Protein AF-G9NS90-F1 (afdb_monomer_lite)

Organism: Hypocrea atroviridis (strain ATCC 20476 / IMI 206040) (NCBI:txid452589)

Foldseek 3Di:
DVVVVVVVVVPPPVPLDQDWFKDFDPCPPVPAWGKMKTWFWAQDPVVRFIKIKMKIKGKAAACVPPFQFKKKKKWFAQDQAQTFMKIWAGHCPPPPPLDVFIAIFTWGHNDDPDWTFGDDCVNWDPQKDKDWPDWHWDQDPPPPGRMIMTMTIMMIGRCCVRPGDGDDLQDLWGKMKMFMARHHRPRRSDNRDTDDHGDPPRGMAMKTAGSPSSYDNDDPHRDDQDDDPPPSGDSMGSDGD

Secondary structure (DSSP, 8-state):
--HHHHTTSTT---------EEEEE--TTTTS--EEEEEEEEEETTTTEEEEEEEEEEEEE--TTS--EEEEEEEESSSSBT-EEEEEE--TTPPTTT-SS-EEEEEEBSSSS-PPEE--TTTS-TT-EEEEEEEEEEE-SSSSSSEEEEEEEEEEETGGG-SSS---TT-TTEEEEEEEEEEEE--S--TTPPPPPPPTTTSEEEEEE-TTTTEESS---SPPP---TT---BSEESS--

InterPro domains:
  IPR015920 Cellobiose dehydrogenase-like, cytochrome domain [PF16010] (67-217)
  IPR015920 Cellobiose dehydrogenase-like, cytochrome domain [cd09630] (17-211)

pLDDT: mean 86.33, std 14.53, range [45.25, 98.69]

Sequence (241 aa):
MFSLLLHSIFLLLAVVSATPSQYCLFGLPRNEVDFCMAVSLYHNHSTEAHDVHLSFALRRAASNGSHALGWTAIGAGPQMAGSLMFVLYGDPEAPDGAAARPTLSVRTVTKGHALPQLIAQDEAPKDLDVRISETKWTRAADGESDMYVASASIVCYACSKWPGTEISPETASQPWIWAWNKQQHMRSFLPDQQLEMHTLIDGYGHFYVDMEAATSHKASGPPAIVLAGENSNIGTSDRPM

Radius of gyration: 19.6 Å; chains: 1; bounding box: 44×63×62 Å

Structure (mmCIF, N/CA/C/O backbone):
data_AF-G9NS90-F1
#
_entry.id   AF-G9NS90-F1
#
loop_
_atom_site.group_PDB
_atom_site.id
_atom_site.type_symbol
_atom_site.label_atom_id
_atom_site.label_alt_id
_atom_site.label_comp_id
_atom_site.label_asym_id
_atom_site.label_entity_id
_atom_site.label_seq_id
_atom_site.pdbx_PDB_ins_code
_atom_site.Cartn_x
_atom_site.Cartn_y
_atom_site.Cartn_z
_atom_site.occupancy
_atom_site.B_iso_or_equiv
_atom_site.auth_seq_id
_atom_site.auth_comp_id
_atom_site.auth_asym_id
_atom_site.auth_atom_id
_atom_site.pdbx_PDB_model_num
ATOM 1 N N . MET A 1 1 ? -16.142 42.214 36.584 1.00 49.75 1 MET A N 1
ATOM 2 C CA . MET A 1 1 ? -15.880 42.168 35.124 1.00 49.75 1 MET A CA 1
ATOM 3 C C . MET A 1 1 ? -14.599 41.414 34.746 1.00 49.75 1 MET A C 1
ATOM 5 O O . MET A 1 1 ? -14.594 40.815 33.687 1.00 49.75 1 MET A O 1
ATOM 9 N N . PHE A 1 2 ? -13.565 41.334 35.598 1.00 47.88 2 PHE A N 1
ATOM 10 C CA . PHE A 1 2 ? -12.332 40.571 35.303 1.00 47.88 2 PHE A CA 1
ATOM 11 C C . PHE A 1 2 ? -12.443 39.031 35.414 1.00 47.88 2 PHE A C 1
ATOM 13 O O . PHE A 1 2 ? -11.656 38.323 34.801 1.00 47.88 2 PHE A O 1
ATOM 20 N N . SER A 1 3 ? -13.437 38.493 36.136 1.00 49.09 3 SER A N 1
ATOM 21 C CA . SER A 1 3 ? -13.599 37.034 36.332 1.00 49.09 3 SER A CA 1
ATOM 22 C C . SER A 1 3 ? -14.263 36.304 35.143 1.00 49.09 3 SER A C 1
ATOM 24 O O . SER A 1 3 ? -14.107 35.097 34.968 1.00 49.09 3 SER A O 1
ATOM 26 N N . LEU A 1 4 ? -14.966 37.046 34.276 1.00 48.41 4 LEU A N 1
ATOM 27 C CA . LEU A 1 4 ? -15.618 36.510 33.070 1.00 48.41 4 LEU A CA 1
ATOM 28 C C . LEU A 1 4 ? -14.653 36.365 31.879 1.00 48.41 4 LEU A C 1
ATOM 30 O O . LEU A 1 4 ? -14.898 35.547 30.997 1.00 48.41 4 LEU A O 1
ATOM 34 N N . LEU A 1 5 ? -13.530 37.099 31.869 1.00 49.16 5 LEU A N 1
ATOM 35 C CA . LEU A 1 5 ? -12.522 36.992 30.807 1.00 49.16 5 LEU A CA 1
ATOM 36 C C . LEU A 1 5 ? -11.620 35.755 30.962 1.00 49.16 5 LEU A C 1
ATOM 38 O O . LEU A 1 5 ? -11.204 35.185 29.959 1.00 49.16 5 LEU A O 1
ATOM 42 N N . LEU A 1 6 ? -11.355 35.297 32.195 1.00 46.47 6 LEU A N 1
ATOM 43 C CA . LEU A 1 6 ? -10.490 34.130 32.434 1.00 46.47 6 LEU A CA 1
ATOM 44 C C . LEU A 1 6 ? -11.141 32.792 32.043 1.00 46.47 6 LEU A C 1
ATOM 46 O O . LEU A 1 6 ? -10.437 31.860 31.669 1.00 46.47 6 LEU A O 1
ATOM 50 N N . HIS A 1 7 ? -12.474 32.705 32.065 1.00 45.25 7 HIS A N 1
ATOM 51 C CA . HIS A 1 7 ? -13.202 31.500 31.643 1.00 45.25 7 HIS A CA 1
ATOM 52 C C . HIS A 1 7 ? -13.338 31.378 30.118 1.00 45.25 7 HIS A C 1
ATOM 54 O O . HIS A 1 7 ? -13.671 30.308 29.622 1.00 45.25 7 HIS A O 1
ATOM 60 N N . SER A 1 8 ? -13.050 32.446 29.366 1.00 48.38 8 SER A N 1
ATOM 61 C CA . SER A 1 8 ? -13.114 32.427 27.897 1.00 48.38 8 SER A CA 1
ATOM 62 C C . SER A 1 8 ? -11.808 31.949 27.243 1.00 48.38 8 SER A C 1
ATOM 64 O O . SER A 1 8 ? -11.795 31.669 26.051 1.00 48.38 8 SER A O 1
ATOM 66 N N . ILE A 1 9 ? -10.712 31.832 28.008 1.00 50.50 9 ILE A N 1
ATOM 67 C CA . ILE A 1 9 ? -9.382 31.445 27.495 1.00 50.50 9 ILE A CA 1
ATOM 68 C C . ILE A 1 9 ? -9.110 29.934 27.659 1.00 50.50 9 ILE A C 1
ATOM 70 O O . ILE A 1 9 ? -8.270 29.383 26.956 1.00 50.50 9 ILE A O 1
ATOM 74 N N . PHE A 1 10 ? -9.873 29.223 28.498 1.00 46.12 10 PHE A N 1
ATOM 75 C CA . PHE A 1 10 ? -9.732 27.768 28.695 1.00 46.12 10 PHE A CA 1
ATOM 76 C C . PHE A 1 10 ? -10.542 26.897 27.714 1.00 46.12 10 PHE A C 1
ATOM 78 O O . PHE A 1 10 ? -10.551 25.677 27.837 1.00 46.12 10 PHE A O 1
ATOM 85 N N . LEU A 1 11 ? -11.186 27.510 26.716 1.00 47.62 11 LEU A N 1
ATOM 86 C CA . LEU A 1 11 ? -11.880 26.831 25.613 1.00 47.62 11 LEU A CA 1
ATOM 87 C C . LEU A 1 11 ? -11.075 26.869 24.303 1.00 47.62 11 LEU A C 1
ATOM 89 O O . LEU A 1 11 ? -11.637 26.785 23.213 1.00 47.62 11 LEU A O 1
ATOM 93 N N . LEU A 1 12 ? -9.743 26.922 24.394 1.00 49.41 12 LEU A N 1
ATOM 94 C CA . LEU A 1 12 ? -8.889 26.322 23.369 1.00 49.41 12 LEU A CA 1
ATOM 95 C C . LEU A 1 12 ? -9.044 24.802 23.494 1.00 49.41 12 LEU A C 1
ATOM 97 O O . LEU A 1 12 ? -8.183 24.113 24.035 1.00 49.41 12 LEU A O 1
ATOM 101 N N . LEU A 1 13 ? -10.191 24.289 23.036 1.00 53.31 13 LEU A N 1
ATOM 102 C CA . LEU A 1 13 ? -10.315 22.902 22.616 1.00 53.31 13 LEU A CA 1
ATOM 103 C C . LEU A 1 13 ? -9.152 22.677 21.654 1.00 53.31 13 LEU A C 1
ATOM 105 O O . LEU A 1 13 ? -9.162 23.202 20.540 1.00 53.31 13 LEU A O 1
ATOM 109 N N . ALA A 1 14 ? -8.121 21.972 22.117 1.00 49.34 14 ALA A N 1
ATOM 110 C CA . ALA A 1 14 ? -7.149 21.372 21.233 1.00 49.34 14 ALA A CA 1
ATOM 111 C C . ALA A 1 14 ? -7.973 20.497 20.293 1.00 49.34 14 ALA A C 1
ATOM 113 O O . ALA A 1 14 ? -8.460 19.435 20.677 1.00 49.34 14 ALA A O 1
ATOM 114 N N . VAL A 1 15 ? -8.241 21.009 19.095 1.00 51.12 15 VAL A N 1
ATOM 115 C CA . VAL A 1 15 ? -8.810 20.205 18.031 1.00 51.12 15 VAL A CA 1
ATOM 116 C C . VAL A 1 15 ? -7.702 19.214 17.727 1.00 51.12 15 VAL A C 1
ATOM 118 O O . VAL A 1 15 ? -6.723 19.570 17.073 1.00 51.12 15 VAL A O 1
ATOM 121 N N . VAL A 1 16 ? -7.796 18.017 18.308 1.00 56.47 16 VAL A N 1
ATOM 122 C CA . VAL A 1 16 ? -6.938 16.892 17.951 1.00 56.47 16 VAL A CA 1
ATOM 123 C C . VAL A 1 16 ? -7.275 16.602 16.496 1.00 56.47 16 VAL A C 1
ATOM 125 O O . VAL A 1 16 ? -8.272 15.962 16.174 1.00 56.47 16 VAL A O 1
ATOM 128 N N . SER A 1 17 ? -6.518 17.227 15.598 1.00 65.19 17 SER A N 1
ATOM 129 C CA . SER A 1 17 ? -6.603 16.941 14.182 1.00 65.19 17 SER A CA 1
ATOM 130 C C . SER A 1 17 ? -5.875 15.630 13.976 1.00 65.19 17 SER A C 1
ATOM 132 O O . SER A 1 17 ? -4.664 15.562 14.180 1.00 65.19 17 SER A O 1
ATOM 134 N N . ALA A 1 18 ? -6.615 14.610 13.556 1.00 80.69 18 ALA A N 1
ATOM 135 C CA . ALA A 1 18 ? -6.023 13.385 13.053 1.00 80.69 18 ALA A CA 1
ATOM 136 C C . ALA A 1 18 ? -4.969 13.729 11.993 1.00 80.69 18 ALA A C 1
ATOM 138 O O . ALA A 1 18 ? -5.222 14.552 11.102 1.00 80.69 18 ALA A O 1
ATOM 139 N N . THR A 1 19 ? -3.791 13.130 12.113 1.00 89.88 19 THR A N 1
ATOM 140 C CA . THR A 1 19 ? -2.685 13.315 11.174 1.00 89.88 19 THR A CA 1
ATOM 141 C C . THR A 1 19 ? -2.406 11.968 10.526 1.00 89.88 19 THR A C 1
ATOM 143 O O . THR A 1 19 ? -2.097 11.030 11.252 1.00 89.88 19 THR A O 1
ATOM 146 N N . PRO A 1 20 ? -2.523 11.834 9.191 1.00 95.19 20 PRO A N 1
ATOM 147 C CA . PRO A 1 20 ? -2.204 10.579 8.528 1.00 95.19 20 PRO A CA 1
ATOM 148 C C . PRO A 1 20 ? -0.792 10.114 8.874 1.00 95.19 20 PRO A C 1
ATOM 150 O O . PRO A 1 20 ? 0.154 10.905 8.825 1.00 95.19 20 PRO A O 1
ATOM 153 N N . SER A 1 21 ? -0.660 8.829 9.171 1.00 96.94 21 SER A N 1
ATOM 154 C CA . SER A 1 21 ? 0.640 8.206 9.385 1.00 96.94 21 SER A CA 1
ATOM 155 C C . SER A 1 21 ? 1.225 7.797 8.038 1.00 96.94 21 SER A C 1
ATOM 157 O O . SER A 1 21 ? 0.508 7.340 7.151 1.00 96.94 21 SER A O 1
ATOM 159 N N . GLN A 1 22 ? 2.524 7.987 7.852 1.00 97.88 22 GLN A N 1
ATOM 160 C CA . GLN A 1 22 ? 3.236 7.753 6.605 1.00 97.88 22 GLN A CA 1
ATOM 161 C C . GLN A 1 22 ? 4.569 7.081 6.878 1.00 97.88 22 GLN A C 1
ATOM 163 O O . GLN A 1 22 ? 5.317 7.534 7.743 1.00 97.88 22 GLN A O 1
ATOM 168 N N . TYR A 1 23 ? 4.883 6.055 6.095 1.00 97.69 23 TYR A N 1
ATOM 169 C CA . TYR A 1 23 ? 6.167 5.368 6.109 1.00 97.69 23 TYR A CA 1
ATOM 170 C C . TYR A 1 23 ? 6.775 5.353 4.711 1.00 97.69 23 TYR A C 1
ATOM 172 O O . TYR A 1 23 ? 6.095 5.023 3.741 1.00 97.69 23 TYR A O 1
ATOM 180 N N . CYS A 1 24 ? 8.053 5.686 4.617 1.00 96.62 24 CYS A N 1
ATOM 181 C CA . CYS A 1 24 ? 8.839 5.721 3.401 1.00 96.62 24 CYS A CA 1
ATOM 182 C C . CYS A 1 24 ? 10.163 4.985 3.604 1.00 96.62 24 CYS A C 1
ATOM 184 O O . CYS A 1 24 ? 10.883 5.221 4.574 1.00 96.62 24 CYS A O 1
ATOM 186 N N . LEU A 1 25 ? 10.516 4.161 2.623 1.00 94.12 25 LEU A N 1
ATOM 187 C CA . LEU A 1 25 ? 11.851 3.609 2.449 1.00 94.12 25 LEU A CA 1
ATOM 188 C C . LEU A 1 25 ? 12.435 4.111 1.135 1.00 94.12 25 LEU A C 1
ATOM 190 O O . LEU A 1 25 ? 11.803 4.015 0.085 1.00 94.12 25 LEU A O 1
ATOM 194 N N . PHE A 1 26 ? 13.658 4.635 1.209 1.00 91.88 26 PHE A N 1
ATOM 195 C CA . PHE A 1 26 ? 14.376 5.205 0.073 1.00 91.88 26 PHE A CA 1
ATOM 196 C C . PHE A 1 26 ? 15.580 4.333 -0.278 1.00 91.88 26 PHE A C 1
ATOM 198 O O . PHE A 1 26 ? 16.679 4.495 0.263 1.00 91.88 26 PHE A O 1
ATOM 205 N N . GLY A 1 27 ? 15.351 3.383 -1.178 1.00 87.75 27 GLY A N 1
ATOM 206 C CA . GLY A 1 27 ? 16.352 2.435 -1.653 1.00 87.75 27 GLY A CA 1
ATOM 207 C C . GLY A 1 27 ? 17.110 2.889 -2.897 1.00 87.75 27 GLY A C 1
ATOM 208 O O . GLY A 1 27 ? 18.167 2.342 -3.209 1.00 87.75 27 GLY A O 1
ATOM 209 N N . LEU A 1 28 ? 16.619 3.886 -3.631 1.00 82.88 28 LEU A N 1
ATOM 210 C CA . LEU A 1 28 ? 17.300 4.392 -4.823 1.00 82.88 28 LEU A CA 1
ATOM 211 C C . LEU A 1 28 ? 18.330 5.479 -4.477 1.00 82.88 28 LEU A C 1
ATOM 213 O O . LEU A 1 28 ? 18.075 6.302 -3.597 1.00 82.88 28 LEU A O 1
ATOM 217 N N . PRO A 1 29 ? 19.494 5.504 -5.162 1.00 81.81 29 PRO A N 1
ATOM 218 C CA . PRO A 1 29 ? 19.879 4.696 -6.331 1.00 81.81 29 PRO A CA 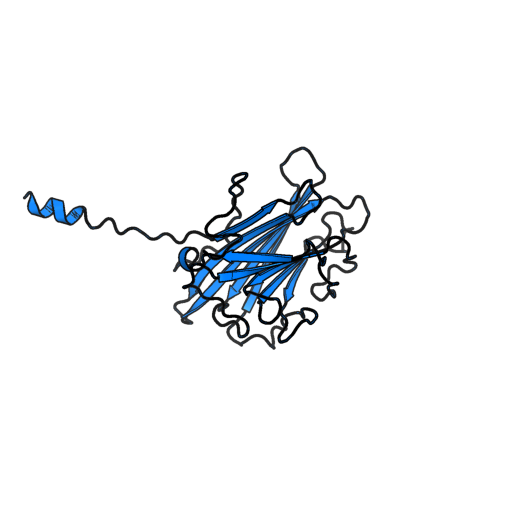1
ATOM 219 C C . PRO A 1 29 ? 20.538 3.338 -6.003 1.00 81.81 29 PRO A C 1
ATOM 221 O O . PRO A 1 29 ? 21.055 2.682 -6.903 1.00 81.81 29 PRO A O 1
ATOM 224 N N . ARG A 1 30 ? 20.529 2.876 -4.744 1.00 85.19 30 ARG A N 1
ATOM 225 C CA . ARG A 1 30 ? 21.207 1.633 -4.308 1.00 85.19 30 ARG A CA 1
ATOM 226 C C . ARG A 1 30 ? 20.574 0.338 -4.838 1.00 85.19 30 ARG A C 1
ATOM 228 O O . ARG A 1 30 ? 21.051 -0.745 -4.516 1.00 85.19 30 ARG A O 1
ATOM 235 N N . ASN A 1 31 ? 19.546 0.429 -5.684 1.00 84.50 31 ASN A N 1
ATOM 236 C CA . ASN A 1 31 ? 18.802 -0.720 -6.205 1.00 84.50 31 ASN A CA 1
ATOM 237 C C . ASN A 1 31 ? 18.227 -1.597 -5.071 1.00 84.50 31 ASN A C 1
ATOM 239 O O . ASN A 1 31 ? 18.277 -2.834 -5.126 1.00 84.50 31 ASN A O 1
ATOM 243 N N . GLU A 1 32 ? 17.713 -0.915 -4.047 1.00 89.12 32 GLU A N 1
ATOM 244 C CA . GLU A 1 32 ? 16.988 -1.435 -2.884 1.00 89.12 32 GLU A CA 1
ATOM 245 C C . GLU A 1 32 ? 15.500 -1.045 -2.969 1.00 89.12 32 GLU A C 1
ATOM 247 O O . GLU A 1 32 ? 15.090 -0.324 -3.884 1.00 89.12 32 GLU A O 1
ATOM 252 N N . VAL A 1 33 ? 14.690 -1.533 -2.025 1.00 91.44 33 VAL A N 1
ATOM 253 C CA . VAL A 1 33 ? 13.252 -1.258 -1.988 1.00 91.44 33 VAL A CA 1
ATOM 254 C C . VAL A 1 33 ? 12.993 0.243 -1.858 1.00 91.44 33 VAL A C 1
ATOM 256 O O . VAL A 1 33 ? 13.608 0.923 -1.040 1.00 91.44 33 VAL A O 1
ATOM 259 N N . ASP A 1 34 ? 12.082 0.766 -2.675 1.00 92.94 34 ASP A N 1
ATOM 260 C CA . ASP A 1 34 ? 11.793 2.193 -2.715 1.00 92.94 34 ASP A CA 1
ATOM 261 C C . ASP A 1 34 ? 10.293 2.452 -2.811 1.00 92.94 34 ASP A C 1
ATOM 263 O O . ASP A 1 34 ? 9.680 2.307 -3.876 1.00 92.94 34 ASP A O 1
ATOM 267 N N . PHE A 1 35 ? 9.688 2.761 -1.667 1.00 96.06 35 PHE A N 1
ATOM 268 C CA . PHE A 1 35 ? 8.251 2.958 -1.564 1.00 96.06 35 PHE A CA 1
ATOM 269 C C . PHE A 1 35 ? 7.880 3.911 -0.439 1.00 96.06 35 PHE A C 1
ATOM 271 O O . PHE A 1 35 ? 8.624 4.096 0.518 1.00 96.06 35 PHE A O 1
ATOM 278 N N . CYS A 1 36 ? 6.673 4.449 -0.541 1.00 97.56 36 CYS A N 1
ATOM 279 C CA . CYS A 1 36 ? 5.993 5.136 0.537 1.00 97.56 36 CYS A CA 1
ATOM 280 C C . CYS A 1 36 ? 4.566 4.609 0.666 1.00 97.56 36 CYS A C 1
ATOM 282 O O . CYS A 1 36 ? 3.910 4.298 -0.330 1.00 97.56 36 CYS A O 1
ATOM 284 N N . MET A 1 37 ? 4.064 4.559 1.890 1.00 98.25 37 MET A N 1
ATOM 285 C CA . MET A 1 37 ? 2.658 4.346 2.199 1.00 98.25 37 MET A CA 1
ATOM 286 C C . MET A 1 37 ? 2.179 5.442 3.142 1.00 98.25 37 MET A C 1
ATOM 288 O O . MET A 1 37 ? 2.955 5.918 3.965 1.00 98.25 37 MET A O 1
ATOM 292 N N . ALA A 1 38 ? 0.919 5.842 3.021 1.00 97.94 38 ALA A N 1
ATOM 293 C CA . ALA A 1 38 ? 0.267 6.741 3.962 1.00 97.94 38 ALA A CA 1
ATOM 294 C C . ALA A 1 38 ? -1.126 6.212 4.296 1.00 97.94 38 ALA A C 1
ATOM 296 O O . ALA A 1 38 ? -1.840 5.752 3.402 1.00 97.94 38 ALA A O 1
ATOM 297 N N . VAL A 1 39 ? -1.513 6.285 5.566 1.00 97.88 39 VAL A N 1
ATOM 298 C CA . VAL A 1 39 ? -2.756 5.721 6.082 1.00 97.88 39 VAL A CA 1
ATOM 299 C C . VAL A 1 39 ? -3.514 6.724 6.944 1.00 97.88 39 VAL A C 1
ATOM 301 O O . VAL A 1 39 ? -2.933 7.467 7.734 1.00 97.88 39 VAL A O 1
ATOM 304 N N . SER A 1 40 ? -4.831 6.743 6.780 1.00 97.19 40 SER A N 1
ATOM 305 C CA . SER A 1 40 ? -5.771 7.405 7.679 1.00 97.19 40 SER A CA 1
ATOM 306 C C . SER A 1 40 ? -6.936 6.470 7.968 1.00 97.19 40 SER A C 1
ATOM 308 O O . SER A 1 40 ? -7.284 5.612 7.150 1.00 97.19 40 SER A O 1
ATOM 310 N N . LEU A 1 41 ? -7.535 6.623 9.144 1.00 96.69 41 LEU A N 1
ATOM 311 C CA . LEU A 1 41 ? -8.704 5.854 9.535 1.00 96.69 41 LEU A CA 1
ATOM 312 C C . LEU A 1 41 ? -9.907 6.772 9.702 1.00 96.69 41 LEU A C 1
ATOM 314 O O . LEU A 1 41 ? -9.797 7.926 10.134 1.00 96.69 41 LEU A O 1
ATOM 318 N N . TYR A 1 42 ? -11.068 6.239 9.353 1.00 95.56 42 TYR A N 1
ATOM 319 C CA . TYR A 1 42 ? -12.345 6.906 9.530 1.00 95.56 42 TYR A CA 1
ATOM 320 C C . TYR A 1 42 ? -13.270 6.049 10.391 1.00 95.56 42 TYR A C 1
ATOM 322 O O . TYR A 1 42 ? -13.596 4.925 10.015 1.00 95.56 42 TYR A O 1
ATOM 330 N N . HIS A 1 43 ? -13.710 6.585 11.532 1.00 95.31 43 HIS A N 1
ATOM 331 C CA . HIS A 1 43 ? -14.735 5.942 12.355 1.00 95.31 43 HIS A CA 1
ATOM 332 C C . HIS A 1 43 ? -16.106 6.065 11.687 1.00 95.31 43 HIS A C 1
ATOM 334 O O . HIS A 1 43 ? -16.672 7.155 11.553 1.00 95.31 43 HIS A O 1
ATOM 340 N N . ASN A 1 44 ? -16.653 4.928 11.272 1.00 92.38 44 ASN A N 1
ATOM 341 C CA . ASN A 1 44 ? -17.961 4.850 10.654 1.00 92.38 44 ASN A CA 1
ATOM 342 C C . ASN A 1 44 ? -19.045 4.663 11.726 1.00 92.38 44 ASN A C 1
ATOM 344 O O . ASN A 1 44 ? -19.371 3.543 12.119 1.00 92.38 44 ASN A O 1
ATOM 348 N N . HIS A 1 45 ? -19.670 5.769 12.133 1.00 90.69 45 HIS A N 1
ATOM 349 C CA . HIS A 1 45 ? -20.738 5.807 13.144 1.00 90.69 45 HIS A CA 1
ATOM 350 C C . HIS A 1 45 ? -21.982 4.952 12.829 1.00 90.69 45 HIS A C 1
ATOM 352 O O . HIS A 1 45 ? -22.830 4.766 13.693 1.00 90.69 45 HIS A O 1
ATOM 358 N N . SER A 1 46 ? -22.156 4.465 11.594 1.00 90.62 46 SER A N 1
ATOM 359 C CA . SER A 1 46 ? -23.284 3.575 11.268 1.00 90.62 46 SER A CA 1
ATOM 360 C C . SER A 1 46 ? -22.979 2.106 11.564 1.00 90.62 46 SER A C 1
ATOM 362 O O . SER A 1 46 ? -23.900 1.328 11.801 1.00 90.62 46 SER A O 1
ATOM 364 N N . THR A 1 47 ? -21.705 1.707 11.525 1.00 90.06 47 THR A N 1
ATOM 365 C CA . THR A 1 47 ? -21.275 0.303 11.685 1.00 90.06 47 THR A CA 1
ATOM 366 C C . THR A 1 47 ? -20.382 0.075 12.904 1.00 90.06 47 THR A C 1
ATOM 368 O O . THR A 1 47 ? -20.030 -1.078 13.190 1.00 90.06 47 THR A O 1
ATOM 371 N N . GLU A 1 48 ? -19.984 1.166 13.567 1.00 91.38 48 GLU A N 1
ATOM 372 C CA . GLU A 1 48 ? -18.959 1.251 14.613 1.00 91.38 48 GLU A CA 1
ATOM 373 C C . GLU A 1 48 ? -17.587 0.687 14.197 1.00 91.38 48 GLU A C 1
ATOM 375 O O . GLU A 1 48 ? -16.697 0.501 15.023 1.00 91.38 48 GLU A O 1
ATOM 380 N N . ALA A 1 49 ? -17.392 0.408 12.906 1.00 94.19 49 ALA A N 1
ATOM 381 C CA . ALA A 1 49 ? -16.124 -0.044 12.356 1.00 94.19 49 ALA A CA 1
ATOM 382 C C . ALA A 1 49 ? -15.260 1.145 11.926 1.00 94.19 49 ALA A C 1
ATOM 384 O O . ALA A 1 49 ? -15.757 2.259 11.752 1.00 94.19 49 ALA A O 1
ATOM 385 N N . HIS A 1 50 ? -13.973 0.888 11.708 1.00 95.94 50 HIS A N 1
ATOM 386 C CA . HIS A 1 50 ? -13.078 1.861 11.101 1.00 95.94 50 HIS A CA 1
ATOM 387 C C . HIS A 1 50 ? -12.750 1.463 9.670 1.00 95.94 50 HIS A C 1
ATOM 389 O O . HIS A 1 50 ? -12.330 0.332 9.393 1.00 95.94 50 HIS A O 1
ATOM 395 N N . ASP A 1 51 ? -12.943 2.422 8.775 1.00 96.19 51 ASP A N 1
ATOM 396 C CA . ASP A 1 51 ? -12.517 2.337 7.391 1.00 96.19 51 ASP A CA 1
ATOM 397 C C . ASP A 1 51 ? -11.041 2.743 7.321 1.00 96.19 51 ASP A C 1
ATOM 399 O O . ASP A 1 51 ? -10.626 3.718 7.950 1.00 96.19 51 ASP A O 1
ATOM 403 N N . VAL A 1 52 ? -10.243 1.999 6.559 1.00 96.56 52 VAL A N 1
ATOM 404 C CA . VAL A 1 52 ? -8.822 2.282 6.337 1.00 96.56 52 VAL A CA 1
ATOM 405 C C . VAL A 1 52 ? -8.656 2.879 4.950 1.00 96.56 52 VAL A C 1
ATOM 407 O O . VAL A 1 52 ? -8.977 2.249 3.941 1.00 96.56 52 VAL A O 1
ATOM 410 N N . HIS A 1 53 ? -8.123 4.090 4.894 1.00 97.44 53 HIS A N 1
ATOM 411 C CA . HIS A 1 53 ? -7.773 4.782 3.666 1.00 97.44 53 HIS A CA 1
ATOM 412 C C . HIS A 1 53 ? -6.260 4.735 3.489 1.00 97.44 53 HIS A C 1
ATOM 414 O O . HIS A 1 53 ? -5.520 5.203 4.350 1.00 97.44 53 HIS A O 1
ATOM 420 N N . LEU A 1 54 ? -5.797 4.170 2.379 1.00 98.12 54 LEU A N 1
ATOM 421 C CA . LEU A 1 54 ? -4.385 3.888 2.149 1.00 98.12 54 LEU A CA 1
ATOM 422 C C . LEU A 1 54 ? -3.950 4.443 0.795 1.00 98.12 54 LEU A C 1
ATOM 424 O O . LEU A 1 54 ? -4.570 4.168 -0.231 1.00 98.12 54 LEU A O 1
ATOM 428 N N . SER A 1 55 ? -2.844 5.172 0.800 1.00 98.50 55 SER A N 1
ATOM 429 C CA . SER A 1 55 ? -2.082 5.506 -0.398 1.00 98.50 55 SER A CA 1
ATOM 430 C C . SER A 1 55 ? -0.797 4.702 -0.392 1.00 98.50 55 SER A C 1
ATOM 432 O O . SER A 1 55 ? -0.113 4.639 0.626 1.00 98.50 55 SER A O 1
ATOM 434 N N . PHE A 1 56 ? -0.458 4.097 -1.522 1.00 98.50 56 PHE A N 1
ATOM 435 C CA . PHE A 1 56 ? 0.751 3.300 -1.682 1.00 98.50 56 PHE A CA 1
ATOM 436 C C . PHE A 1 56 ? 1.449 3.707 -2.973 1.00 98.50 56 PHE A C 1
ATOM 438 O O . PHE A 1 56 ? 0.825 3.739 -4.034 1.00 98.50 56 PHE A O 1
ATOM 445 N N . ALA A 1 57 ? 2.732 4.036 -2.891 1.00 97.19 57 ALA A N 1
ATOM 446 C CA . ALA A 1 57 ? 3.530 4.416 -4.040 1.00 97.19 57 ALA A CA 1
ATOM 447 C C . ALA A 1 57 ? 4.894 3.736 -4.015 1.00 97.19 57 ALA A C 1
ATOM 449 O O . ALA A 1 57 ? 5.495 3.600 -2.956 1.00 97.19 57 ALA A O 1
ATOM 450 N N . LEU A 1 58 ? 5.400 3.354 -5.182 1.00 93.62 58 LEU A N 1
ATOM 451 C CA . LEU A 1 58 ? 6.760 2.843 -5.347 1.00 93.62 58 LEU A CA 1
ATOM 452 C C . LEU A 1 58 ? 7.433 3.502 -6.542 1.00 93.62 58 LEU A C 1
ATOM 454 O O . LEU A 1 58 ? 6.768 3.850 -7.524 1.00 93.62 58 LEU A O 1
ATOM 458 N N . ARG A 1 59 ? 8.752 3.668 -6.459 1.00 90.88 59 ARG A N 1
ATOM 459 C CA . ARG A 1 59 ? 9.564 4.166 -7.573 1.00 90.88 59 ARG A CA 1
ATOM 460 C C . ARG A 1 59 ? 10.124 3.006 -8.376 1.00 90.88 59 ARG A C 1
ATOM 462 O O . ARG A 1 59 ? 10.525 1.983 -7.827 1.00 90.88 59 ARG A O 1
ATOM 469 N N . ARG A 1 60 ? 10.162 3.175 -9.693 1.00 85.44 60 ARG A N 1
ATOM 470 C CA . ARG A 1 60 ? 10.629 2.150 -10.619 1.00 85.44 60 ARG A CA 1
ATOM 471 C C . ARG A 1 60 ? 11.349 2.760 -11.806 1.00 85.44 60 ARG A C 1
ATOM 473 O O . ARG A 1 60 ? 10.871 3.734 -12.380 1.00 85.44 60 ARG A O 1
ATOM 480 N N . ALA A 1 61 ? 12.476 2.164 -12.170 1.00 82.12 61 ALA A N 1
ATOM 481 C CA . ALA A 1 61 ? 13.167 2.508 -13.399 1.00 82.12 61 ALA A CA 1
ATOM 482 C C . ALA A 1 61 ? 12.383 2.011 -14.613 1.00 82.12 61 ALA A C 1
ATOM 484 O O . ALA A 1 61 ? 11.723 0.968 -14.559 1.00 82.12 61 ALA A O 1
ATOM 485 N N . ALA A 1 62 ? 12.484 2.765 -15.698 1.00 77.25 62 ALA A N 1
ATOM 486 C CA . ALA A 1 62 ? 12.100 2.341 -17.024 1.00 77.25 62 ALA A CA 1
ATOM 487 C C . ALA A 1 62 ? 12.777 1.028 -17.377 1.00 77.25 62 ALA A C 1
ATOM 489 O O . ALA A 1 62 ? 13.916 0.739 -16.993 1.00 77.25 62 ALA A O 1
ATOM 490 N N . SER A 1 63 ? 12.026 0.224 -18.102 1.00 70.44 63 SER A N 1
ATOM 491 C CA . SER A 1 63 ? 12.385 -1.146 -18.387 1.00 70.44 63 SER A CA 1
ATOM 492 C C . SER A 1 63 ? 13.212 -1.217 -19.681 1.00 70.44 63 SER A C 1
ATOM 494 O O . SER A 1 63 ? 13.904 -2.210 -19.914 1.00 70.44 63 SER A O 1
ATOM 496 N N . ASN A 1 64 ? 13.237 -0.136 -20.486 1.00 67.25 64 ASN A N 1
ATOM 497 C CA . ASN A 1 64 ? 13.984 -0.027 -21.747 1.00 67.25 64 ASN A CA 1
ATOM 498 C C . ASN A 1 64 ? 13.717 -1.228 -22.678 1.00 67.25 64 ASN A C 1
ATOM 500 O O . ASN A 1 64 ? 14.615 -1.731 -23.357 1.00 67.25 64 ASN A O 1
ATOM 504 N N . GLY A 1 65 ? 12.478 -1.731 -22.675 1.00 58.75 65 GLY A N 1
ATOM 505 C CA . GLY A 1 65 ? 12.056 -2.908 -23.441 1.00 58.75 65 GLY A CA 1
ATOM 506 C C . GLY A 1 65 ? 12.317 -4.264 -22.767 1.00 58.75 65 GLY A C 1
ATOM 507 O O . GLY A 1 65 ? 11.915 -5.294 -23.308 1.00 58.75 65 GLY A O 1
ATOM 508 N N . SER A 1 66 ? 12.944 -4.300 -21.589 1.00 58.25 66 SER A N 1
ATOM 509 C CA . SER A 1 66 ? 13.058 -5.493 -20.744 1.00 58.25 66 SER A CA 1
ATOM 510 C C . SER A 1 66 ? 11.932 -5.489 -19.720 1.00 58.25 66 SER A C 1
ATOM 512 O O . SER A 1 66 ? 12.033 -4.734 -18.770 1.00 58.25 66 SER A O 1
ATOM 514 N N . HIS A 1 67 ? 10.914 -6.351 -19.871 1.00 62.06 67 HIS A N 1
ATOM 515 C CA . HIS A 1 67 ? 9.764 -6.480 -18.956 1.00 62.06 67 HIS A CA 1
ATOM 516 C C . HIS A 1 67 ? 10.070 -6.051 -17.520 1.00 62.06 67 HIS A C 1
ATOM 518 O O . HIS A 1 67 ? 10.960 -6.633 -16.889 1.00 62.06 67 HIS A O 1
ATOM 524 N N . ALA A 1 68 ? 9.321 -5.083 -16.990 1.00 66.44 68 ALA A N 1
ATOM 525 C CA . ALA A 1 68 ? 9.578 -4.613 -15.643 1.00 66.44 68 ALA A CA 1
ATOM 526 C C . ALA A 1 68 ? 9.490 -5.777 -14.638 1.00 66.44 68 ALA A C 1
ATOM 528 O O . ALA A 1 68 ? 8.446 -6.405 -14.431 1.00 66.44 68 ALA A O 1
ATOM 529 N N . LEU A 1 69 ? 10.628 -6.057 -13.999 1.00 85.00 69 LEU A N 1
ATOM 530 C CA . LEU A 1 69 ? 10.790 -7.154 -13.052 1.00 85.00 69 LEU A CA 1
ATOM 531 C C . LEU A 1 69 ? 10.344 -6.744 -11.666 1.00 85.00 69 LEU A C 1
ATOM 533 O O . LEU A 1 69 ? 10.762 -5.702 -11.159 1.00 85.00 69 LEU A O 1
ATOM 537 N N . GLY A 1 70 ? 9.497 -7.561 -11.065 1.00 90.56 70 GLY A N 1
ATOM 538 C CA . GLY A 1 70 ? 9.252 -7.493 -9.648 1.00 90.56 70 GLY A CA 1
ATOM 539 C C . GLY A 1 70 ? 7.983 -6.790 -9.202 1.00 90.56 70 GLY A C 1
ATOM 540 O O . GLY A 1 70 ? 7.202 -6.237 -9.992 1.00 90.56 70 GLY A O 1
ATOM 541 N N . TRP A 1 71 ? 7.819 -6.836 -7.888 1.00 94.38 71 TRP A N 1
ATOM 542 C CA . TRP A 1 71 ? 6.672 -6.382 -7.121 1.00 94.38 71 TRP A CA 1
ATOM 543 C C . TRP A 1 71 ? 7.132 -5.879 -5.749 1.00 94.38 71 TRP A C 1
ATOM 545 O O . TRP A 1 71 ? 8.146 -6.341 -5.221 1.00 94.38 71 TRP A O 1
ATOM 555 N N . THR A 1 72 ? 6.349 -4.974 -5.165 1.00 97.00 72 THR A N 1
ATOM 556 C CA . THR A 1 72 ? 6.512 -4.508 -3.780 1.00 97.00 72 THR A CA 1
ATOM 557 C C . THR A 1 72 ? 5.186 -4.665 -3.054 1.00 97.00 72 THR A C 1
ATOM 559 O O . THR A 1 72 ? 4.123 -4.418 -3.626 1.00 97.00 72 THR A O 1
ATOM 562 N N . ALA A 1 73 ? 5.241 -5.085 -1.799 1.00 98.06 73 ALA A N 1
ATOM 563 C CA . ALA A 1 73 ? 4.089 -5.344 -0.964 1.00 98.06 73 ALA A CA 1
ATOM 564 C C . ALA A 1 73 ? 4.216 -4.668 0.397 1.00 98.06 73 ALA A C 1
ATOM 566 O O . ALA A 1 73 ? 5.310 -4.560 0.950 1.00 98.06 73 ALA A O 1
ATOM 567 N N . ILE A 1 74 ? 3.068 -4.299 0.952 1.00 98.69 74 ILE A N 1
ATOM 568 C CA . ILE A 1 74 ? 2.899 -3.918 2.355 1.00 98.69 74 ILE A CA 1
ATOM 569 C C . ILE A 1 74 ? 1.752 -4.723 2.961 1.00 98.69 74 ILE A C 1
ATOM 571 O O . ILE A 1 74 ? 0.851 -5.150 2.237 1.00 98.69 74 ILE A O 1
ATOM 575 N N . GLY A 1 75 ? 1.766 -4.937 4.273 1.00 98.19 75 GLY A N 1
ATOM 576 C CA . GLY A 1 75 ? 0.704 -5.655 4.969 1.00 98.19 75 GLY A CA 1
ATOM 577 C C . GLY A 1 75 ? 0.457 -5.134 6.375 1.00 98.19 75 GLY A C 1
ATOM 578 O O . GLY A 1 75 ? 1.408 -4.844 7.097 1.00 98.19 75 GLY A O 1
ATOM 579 N N . ALA A 1 76 ? -0.817 -5.037 6.752 1.00 98.06 76 ALA A N 1
ATOM 580 C CA . ALA A 1 76 ? -1.227 -4.673 8.103 1.00 98.06 76 ALA A CA 1
ATOM 581 C C . ALA A 1 76 ? -1.178 -5.913 9.009 1.00 98.06 76 ALA A C 1
ATOM 583 O O . ALA A 1 76 ? -2.048 -6.784 8.928 1.00 98.06 76 ALA A O 1
ATOM 584 N N . GLY A 1 77 ? -0.138 -5.985 9.839 1.00 97.25 77 GLY A N 1
ATOM 585 C CA . GLY A 1 77 ? 0.135 -7.072 10.773 1.00 97.25 77 GLY A CA 1
ATOM 586 C C . GLY A 1 77 ? 1.632 -7.385 10.914 1.00 97.25 77 GLY A C 1
ATOM 587 O O . GLY A 1 77 ? 2.449 -6.904 10.132 1.00 97.25 77 GLY A O 1
ATOM 588 N N . PRO A 1 78 ? 2.023 -8.200 11.913 1.00 96.75 78 PRO A N 1
ATOM 589 C CA . PRO A 1 78 ? 3.426 -8.474 12.231 1.00 96.75 78 PRO A CA 1
ATOM 590 C C . PRO A 1 78 ? 4.065 -9.566 11.363 1.00 96.75 78 PRO A C 1
ATOM 592 O O . PRO A 1 78 ? 5.238 -9.863 11.530 1.00 96.75 78 PRO A O 1
ATOM 595 N N . GLN A 1 79 ? 3.303 -10.238 10.499 1.00 96.06 79 GLN A N 1
ATOM 596 C CA . GLN A 1 79 ? 3.780 -11.348 9.666 1.00 96.06 79 GLN A CA 1
ATOM 597 C C . GLN A 1 79 ? 2.818 -11.596 8.499 1.00 96.06 79 GLN A C 1
ATOM 599 O O . GLN A 1 79 ? 1.675 -11.157 8.545 1.00 96.06 79 GLN A O 1
ATOM 604 N N . MET A 1 80 ? 3.225 -12.356 7.475 1.00 95.50 80 MET A N 1
ATOM 605 C CA . MET A 1 80 ? 2.353 -12.631 6.317 1.00 95.50 80 MET A CA 1
ATOM 606 C C . MET A 1 80 ? 1.036 -13.321 6.702 1.00 95.50 80 MET A C 1
ATOM 608 O O . MET A 1 80 ? -0.028 -12.950 6.208 1.00 95.50 80 MET A O 1
ATOM 612 N N . ALA A 1 81 ? 1.101 -14.322 7.586 1.00 95.94 81 ALA A N 1
ATOM 613 C CA . ALA A 1 81 ? -0.079 -15.050 8.036 1.00 95.94 81 ALA A CA 1
ATOM 614 C C . ALA A 1 81 ? -0.987 -14.154 8.886 1.00 95.94 81 ALA A C 1
ATOM 616 O O . ALA A 1 81 ? -0.598 -13.702 9.962 1.00 95.94 81 ALA A O 1
ATOM 617 N N . GLY A 1 82 ? -2.208 -13.943 8.407 1.00 94.69 82 GLY A N 1
ATOM 618 C CA . GLY A 1 82 ? -3.211 -13.086 9.018 1.00 94.69 82 GLY A CA 1
ATOM 619 C C . GLY A 1 82 ? -3.157 -11.633 8.556 1.00 94.69 82 GLY A C 1
ATOM 620 O O . GLY A 1 82 ? -4.110 -10.917 8.829 1.00 94.69 82 GLY A O 1
ATOM 621 N N . SER A 1 83 ? -2.131 -11.183 7.831 1.00 96.56 83 SER A N 1
ATOM 622 C CA . SER A 1 83 ? -2.085 -9.792 7.364 1.00 96.56 83 SER A CA 1
ATOM 623 C C . SER A 1 83 ? -3.017 -9.548 6.179 1.00 96.56 83 SER A C 1
ATOM 625 O O . SER A 1 83 ? -3.147 -10.393 5.284 1.00 96.56 83 SER A O 1
ATOM 627 N N . LEU A 1 84 ? -3.614 -8.356 6.144 1.00 96.50 84 LEU A N 1
ATOM 628 C CA . LEU A 1 84 ? -4.207 -7.793 4.934 1.00 96.50 84 LEU A CA 1
ATOM 629 C C . LEU A 1 84 ? -3.089 -7.151 4.107 1.00 96.50 84 LEU A C 1
ATOM 631 O O . LEU A 1 84 ? -2.503 -6.157 4.537 1.00 96.50 84 LEU A O 1
ATOM 635 N N . MET A 1 85 ? -2.763 -7.739 2.956 1.00 97.88 85 MET A N 1
ATOM 636 C CA . MET A 1 85 ? -1.606 -7.356 2.144 1.00 97.88 85 MET A CA 1
ATOM 637 C C . MET A 1 85 ? -2.009 -6.690 0.830 1.00 97.88 85 MET A C 1
ATOM 639 O O . MET A 1 85 ? -2.964 -7.098 0.173 1.00 97.88 85 MET A O 1
ATOM 643 N N . PHE A 1 86 ? -1.214 -5.711 0.414 1.00 98.06 86 PHE A N 1
ATOM 644 C CA . PHE A 1 86 ? -1.370 -4.941 -0.813 1.00 98.06 86 PHE A CA 1
ATOM 645 C C . PHE A 1 86 ? -0.094 -5.072 -1.634 1.00 98.06 86 PHE A C 1
ATOM 647 O O . PHE A 1 86 ? 0.973 -4.681 -1.168 1.00 98.06 86 PHE A O 1
ATOM 654 N N . VAL A 1 87 ? -0.192 -5.628 -2.841 1.00 97.75 87 VAL A N 1
ATOM 655 C CA . VAL A 1 87 ? 0.963 -5.912 -3.705 1.00 97.75 87 VAL A CA 1
ATOM 656 C C . VAL A 1 87 ? 0.841 -5.113 -4.991 1.00 97.75 87 VAL A C 1
ATOM 658 O O . VAL A 1 87 ? -0.121 -5.303 -5.736 1.00 97.75 87 VAL A O 1
ATOM 661 N N . LEU A 1 88 ? 1.813 -4.239 -5.247 1.00 96.94 88 LEU A N 1
ATOM 662 C CA . LEU A 1 88 ? 1.846 -3.312 -6.374 1.00 96.94 88 LEU A CA 1
ATOM 663 C C . LEU A 1 88 ? 2.968 -3.693 -7.348 1.00 96.94 88 LEU A C 1
ATOM 665 O O . LEU A 1 88 ? 4.120 -3.903 -6.959 1.00 96.94 88 LEU A O 1
ATOM 669 N N . TYR A 1 89 ? 2.621 -3.798 -8.627 1.00 93.88 89 TYR A N 1
ATOM 670 C CA . TYR A 1 89 ? 3.542 -4.148 -9.708 1.00 93.88 89 TYR A CA 1
ATOM 671 C C . TYR A 1 89 ? 3.024 -3.658 -11.057 1.00 93.88 89 TYR A C 1
ATOM 673 O O . TYR A 1 89 ? 1.898 -3.191 -11.190 1.00 93.88 89 TYR A O 1
ATOM 681 N N . GLY A 1 90 ? 3.860 -3.768 -12.080 1.00 90.88 90 GLY A N 1
ATOM 682 C CA . GLY A 1 90 ? 3.535 -3.373 -13.441 1.00 90.88 90 GLY A CA 1
ATOM 683 C C . GLY A 1 90 ? 4.753 -2.798 -14.142 1.00 90.88 90 GLY A C 1
ATOM 684 O O . GLY A 1 90 ? 5.809 -2.629 -13.531 1.00 90.88 90 GLY A O 1
ATOM 685 N N . ASP A 1 91 ? 4.569 -2.453 -15.406 1.00 88.06 91 ASP A N 1
ATOM 686 C CA . ASP A 1 91 ? 5.586 -1.816 -16.231 1.00 88.06 91 ASP A CA 1
ATOM 687 C C . ASP A 1 91 ? 5.020 -0.505 -16.799 1.00 88.06 91 ASP A C 1
ATOM 689 O O . ASP A 1 91 ? 3.998 -0.554 -17.487 1.00 88.06 91 ASP A O 1
ATOM 693 N N . PRO A 1 92 ? 5.623 0.662 -16.504 1.00 86.50 92 PRO A N 1
ATOM 694 C CA . PRO A 1 92 ? 5.194 1.935 -17.084 1.00 86.50 92 PRO A CA 1
ATOM 695 C C . PRO A 1 92 ? 5.405 2.006 -18.605 1.00 86.50 92 PRO A C 1
ATOM 697 O O . PRO A 1 92 ? 4.807 2.865 -19.249 1.00 86.50 92 PRO A O 1
ATOM 700 N N . GLU A 1 93 ? 6.233 1.123 -19.172 1.00 84.06 93 GLU A N 1
ATOM 701 C CA . GLU A 1 93 ? 6.573 1.068 -20.601 1.00 84.06 93 GLU A CA 1
ATOM 702 C C . GLU A 1 93 ? 6.046 -0.201 -21.284 1.00 84.06 93 GLU A C 1
ATOM 704 O O . GLU A 1 93 ? 6.430 -0.513 -22.415 1.00 84.06 93 GLU A O 1
ATOM 709 N N . ALA A 1 94 ? 5.160 -0.948 -20.613 1.00 79.50 94 ALA A N 1
ATOM 710 C CA . ALA A 1 94 ? 4.486 -2.079 -21.233 1.00 79.50 94 ALA A CA 1
ATOM 711 C C . ALA A 1 94 ? 3.778 -1.637 -22.531 1.00 79.50 94 ALA A C 1
ATOM 713 O O . ALA A 1 94 ? 3.098 -0.608 -22.528 1.00 79.50 94 ALA A O 1
ATOM 714 N N . PRO A 1 95 ? 3.877 -2.425 -23.622 1.00 68.75 95 PRO A N 1
ATOM 715 C CA . PRO A 1 95 ? 3.156 -2.143 -24.856 1.00 68.75 95 PRO A CA 1
ATOM 716 C C . PRO A 1 95 ? 1.652 -1.978 -24.614 1.00 68.75 95 PRO A C 1
ATOM 718 O O . PRO A 1 95 ? 1.072 -2.665 -23.762 1.00 68.75 95 PRO A O 1
ATOM 721 N N . ASP A 1 96 ? 1.021 -1.103 -25.399 1.00 55.94 96 ASP A N 1
ATOM 722 C CA . ASP A 1 96 ? -0.418 -0.847 -25.333 1.00 55.94 96 ASP A CA 1
ATOM 723 C C . ASP A 1 96 ? -1.222 -2.159 -25.309 1.00 55.94 96 ASP A C 1
ATOM 725 O O . ASP A 1 96 ? -1.067 -3.032 -26.164 1.00 55.94 96 ASP A O 1
ATOM 729 N N . GLY A 1 97 ? -2.080 -2.302 -24.293 1.00 56.62 97 GLY A N 1
ATOM 730 C CA . GLY A 1 97 ? -2.911 -3.489 -24.065 1.00 56.62 97 GLY A CA 1
ATOM 731 C C . GLY A 1 97 ? -2.362 -4.503 -23.053 1.00 56.62 97 GLY A C 1
ATOM 732 O O . GLY A 1 97 ? -3.142 -5.328 -22.584 1.00 56.62 97 GLY A O 1
ATOM 733 N N . ALA A 1 98 ? -1.082 -4.426 -22.657 1.00 59.44 98 ALA A N 1
ATOM 734 C CA . ALA A 1 98 ? -0.507 -5.332 -21.652 1.00 59.44 98 ALA A CA 1
ATOM 735 C C . ALA A 1 98 ? -0.747 -4.871 -20.198 1.00 59.44 98 ALA A C 1
ATOM 737 O O . ALA A 1 98 ? -1.008 -5.721 -19.356 1.00 59.44 98 ALA A O 1
ATOM 738 N N . ALA A 1 99 ? -0.715 -3.562 -19.905 1.00 62.22 99 ALA A N 1
ATOM 739 C CA . ALA A 1 99 ? -1.287 -2.928 -18.701 1.00 62.22 99 ALA A CA 1
ATOM 740 C C . ALA A 1 99 ? -0.989 -1.415 -18.700 1.00 62.22 99 ALA A C 1
ATOM 742 O O . ALA A 1 99 ? 0.082 -0.988 -18.283 1.00 62.22 99 ALA A O 1
ATOM 743 N N . ALA A 1 100 ? -1.950 -0.575 -19.101 1.00 74.81 100 ALA A N 1
ATOM 744 C CA . ALA A 1 100 ? -1.780 0.890 -19.113 1.00 74.81 100 ALA A CA 1
ATOM 745 C C . ALA A 1 100 ? -1.633 1.525 -17.709 1.00 74.81 100 ALA A C 1
ATOM 747 O O . ALA A 1 100 ? -1.400 2.726 -17.572 1.00 74.81 100 ALA A O 1
ATOM 748 N N . ARG A 1 101 ? -1.837 0.741 -16.648 1.00 89.81 101 ARG A N 1
ATOM 749 C CA . ARG A 1 101 ? -1.824 1.172 -15.247 1.00 89.81 101 ARG A CA 1
ATOM 750 C C . ARG A 1 101 ? -1.104 0.124 -14.403 1.00 89.81 101 ARG A C 1
ATOM 752 O O . ARG A 1 101 ? -1.128 -1.051 -14.772 1.00 89.81 101 ARG A O 1
ATOM 759 N N . PRO A 1 102 ? -0.503 0.506 -13.265 1.00 93.31 102 PRO A N 1
ATOM 760 C CA . PRO A 1 102 ? 0.041 -0.485 -12.362 1.00 93.31 102 PRO A CA 1
ATOM 761 C C . PRO A 1 102 ? -1.092 -1.342 -11.800 1.00 93.31 102 PRO A C 1
ATOM 763 O O . PRO A 1 102 ? -2.215 -0.875 -11.574 1.00 93.31 102 PRO A O 1
ATOM 766 N N . THR A 1 103 ? -0.774 -2.606 -11.576 1.00 94.38 103 THR A N 1
ATOM 767 C CA . THR A 1 103 ? -1.670 -3.578 -10.970 1.00 94.38 103 THR A CA 1
ATOM 768 C C . THR A 1 103 ? -1.448 -3.595 -9.475 1.00 94.38 103 THR A C 1
ATOM 770 O O . THR A 1 103 ? -0.325 -3.766 -9.003 1.00 94.38 103 THR A O 1
ATOM 773 N N . LEU A 1 104 ? -2.543 -3.442 -8.740 1.00 96.06 104 LEU A N 1
ATOM 774 C CA . LEU A 1 104 ? -2.594 -3.662 -7.310 1.00 96.06 104 LEU A CA 1
ATOM 775 C C . LEU A 1 104 ? -3.435 -4.914 -7.053 1.00 96.06 104 LEU A C 1
ATOM 777 O O . LEU A 1 104 ? -4.562 -5.015 -7.536 1.00 96.06 104 LEU A O 1
ATOM 781 N N . SER A 1 105 ? -2.898 -5.850 -6.280 1.00 95.69 105 SER A N 1
ATOM 782 C CA . SER A 1 105 ? -3.636 -7.021 -5.803 1.00 95.69 105 SER A CA 1
ATOM 783 C C . SER A 1 105 ? -3.725 -7.011 -4.282 1.00 95.69 105 SER A C 1
ATOM 785 O O . SER A 1 105 ? -2.775 -6.615 -3.604 1.00 95.69 105 SER A O 1
ATOM 787 N N . VAL A 1 106 ? -4.872 -7.437 -3.755 1.00 95.69 106 VAL A N 1
ATOM 788 C CA . VAL A 1 106 ? -5.133 -7.515 -2.314 1.00 95.69 106 VAL A CA 1
ATOM 789 C C . VAL A 1 106 ? -5.126 -8.979 -1.911 1.00 95.69 106 VAL A C 1
ATOM 791 O O . VAL A 1 106 ? -5.828 -9.794 -2.515 1.00 95.69 106 VAL A O 1
ATOM 794 N N . ARG A 1 107 ? -4.287 -9.328 -0.938 1.00 95.81 107 ARG A N 1
ATOM 795 C CA . ARG A 1 107 ? -3.955 -10.717 -0.627 1.00 95.81 107 ARG A CA 1
ATOM 796 C C . ARG A 1 107 ? -3.933 -10.996 0.863 1.00 95.81 107 ARG A C 1
ATOM 798 O O . ARG A 1 107 ? -3.770 -10.092 1.678 1.00 95.81 107 ARG A O 1
ATOM 805 N N . THR A 1 108 ? -4.029 -12.273 1.210 1.00 95.06 108 THR A N 1
ATOM 806 C CA . THR A 1 108 ? -3.769 -12.752 2.567 1.00 95.06 108 THR A CA 1
ATOM 807 C C . THR A 1 108 ? -3.182 -14.166 2.576 1.00 95.06 108 THR A C 1
ATOM 809 O O . THR A 1 108 ? -3.168 -14.867 1.561 1.00 95.06 108 THR A O 1
ATOM 812 N N . VAL A 1 109 ? -2.686 -14.584 3.738 1.00 94.12 109 VAL A N 1
ATOM 813 C CA . VAL A 1 109 ? -2.330 -15.967 4.065 1.00 94.12 109 VAL A CA 1
ATOM 814 C C . VAL A 1 109 ? -3.059 -16.323 5.351 1.00 94.12 109 VAL A C 1
ATOM 816 O O . VAL A 1 109 ? -2.900 -15.636 6.352 1.00 94.12 109 VAL A O 1
ATOM 819 N N . THR A 1 110 ? -3.834 -17.403 5.374 1.00 88.44 110 THR A N 1
ATOM 820 C CA . THR A 1 110 ? -4.587 -17.773 6.585 1.00 88.44 110 THR A CA 1
ATOM 821 C C . THR A 1 110 ? -3.703 -18.415 7.651 1.00 88.44 110 THR A C 1
ATOM 823 O O . THR A 1 110 ? -3.892 -18.158 8.839 1.00 88.44 110 THR A O 1
ATOM 826 N N . LYS A 1 111 ? -2.739 -19.263 7.261 1.00 87.06 111 LYS A N 1
ATOM 827 C CA . LYS A 1 111 ? -1.856 -19.988 8.189 1.00 87.06 111 LYS A CA 1
ATOM 828 C C . LYS A 1 111 ? -0.476 -20.259 7.591 1.00 87.06 111 LYS A C 1
ATOM 830 O O . LYS A 1 111 ? -0.360 -20.617 6.423 1.00 87.06 111 LYS A O 1
ATOM 835 N N . GLY A 1 112 ? 0.541 -20.207 8.453 1.00 86.06 112 GLY A N 1
ATOM 836 C CA . GLY A 1 112 ? 1.904 -20.647 8.151 1.00 86.06 112 GLY A CA 1
ATOM 837 C C . GLY A 1 112 ? 2.631 -19.791 7.113 1.00 86.06 112 GLY A C 1
ATOM 838 O O . GLY A 1 112 ? 2.228 -18.676 6.796 1.00 86.06 112 GLY A O 1
ATOM 839 N N . HIS A 1 113 ? 3.730 -20.333 6.590 1.00 86.00 113 HIS A N 1
ATOM 840 C CA . HIS A 1 113 ? 4.501 -19.722 5.512 1.00 86.00 113 HIS A CA 1
ATOM 841 C C . HIS A 1 113 ? 4.003 -20.278 4.171 1.00 86.00 113 HIS A C 1
ATOM 843 O O . HIS A 1 113 ? 4.519 -21.275 3.670 1.00 86.00 113 HIS A O 1
ATOM 849 N N . ALA A 1 114 ? 2.953 -19.664 3.628 1.00 91.19 114 ALA A N 1
ATOM 850 C CA . ALA A 1 114 ? 2.326 -20.064 2.369 1.00 91.19 114 ALA A CA 1
ATOM 851 C C . ALA A 1 114 ? 2.283 -18.899 1.372 1.00 91.19 114 ALA A C 1
ATOM 853 O O . ALA A 1 114 ? 2.485 -17.745 1.746 1.00 91.19 114 ALA A O 1
ATOM 854 N N . LEU A 1 115 ? 2.011 -19.205 0.100 1.00 91.88 115 LEU A N 1
ATOM 855 C CA . LEU A 1 115 ? 1.865 -18.182 -0.932 1.00 91.88 115 LEU A CA 1
ATOM 856 C C . LEU A 1 115 ? 0.606 -17.336 -0.675 1.00 91.88 115 LEU A C 1
ATOM 858 O O . LEU A 1 115 ? -0.481 -17.920 -0.591 1.00 91.88 115 LEU A O 1
ATOM 862 N N . PRO A 1 116 ? 0.720 -15.994 -0.618 1.00 94.06 116 PRO A N 1
ATOM 863 C CA . PRO A 1 116 ? -0.437 -15.116 -0.497 1.00 94.06 116 PRO A CA 1
ATOM 864 C C . PRO A 1 116 ? -1.426 -15.300 -1.648 1.00 94.06 116 PRO A C 1
ATOM 866 O O . PRO A 1 116 ? -1.058 -15.180 -2.822 1.00 94.06 116 PRO A O 1
ATOM 869 N N . GLN A 1 117 ? -2.682 -15.562 -1.295 1.00 92.69 117 GLN A N 1
ATOM 870 C CA . GLN A 1 117 ? -3.795 -15.706 -2.233 1.00 92.69 117 GLN A CA 1
ATOM 871 C C . GLN A 1 117 ? -4.581 -14.402 -2.317 1.00 92.69 117 GLN A C 1
ATOM 873 O O . GLN A 1 117 ? -4.585 -13.627 -1.359 1.00 92.69 117 GLN A O 1
ATOM 878 N N . LEU A 1 118 ? -5.245 -14.164 -3.450 1.00 92.88 118 LEU A N 1
ATOM 879 C CA . LEU A 1 118 ? -6.220 -13.082 -3.557 1.00 92.88 118 LEU A CA 1
ATOM 880 C C . LEU A 1 118 ? -7.307 -13.246 -2.497 1.00 92.88 118 LEU A C 1
ATOM 882 O O . LEU A 1 118 ? -7.752 -14.358 -2.228 1.00 92.88 118 LEU A O 1
ATOM 886 N N . ILE A 1 119 ? -7.754 -12.129 -1.932 1.00 87.81 119 ILE A N 1
ATOM 887 C CA . ILE A 1 119 ? -8.956 -12.133 -1.101 1.00 87.81 119 ILE A CA 1
ATOM 888 C C . ILE A 1 119 ? -10.149 -12.234 -2.045 1.00 87.81 119 ILE A C 1
ATOM 890 O O . ILE A 1 119 ? -10.448 -11.290 -2.781 1.00 87.81 119 ILE A O 1
ATOM 894 N N . ALA A 1 120 ? -10.805 -13.389 -2.052 1.00 69.50 120 ALA A N 1
ATOM 895 C CA . ALA A 1 120 ? -12.047 -13.559 -2.781 1.00 69.50 120 ALA A CA 1
ATOM 896 C C . ALA A 1 120 ? -13.150 -12.749 -2.072 1.00 69.50 120 ALA A C 1
ATOM 898 O O . ALA A 1 120 ? -13.275 -12.794 -0.847 1.00 69.50 120 ALA A O 1
ATOM 899 N N . GLN A 1 121 ? -13.919 -11.950 -2.820 1.00 62.03 121 GLN A N 1
ATOM 900 C CA . GLN A 1 121 ? -14.947 -11.069 -2.238 1.00 62.03 121 GLN A CA 1
ATOM 901 C C . GLN A 1 121 ? -16.055 -11.839 -1.503 1.00 62.03 121 GLN A C 1
ATOM 903 O O . GLN A 1 121 ? -16.711 -11.281 -0.630 1.00 62.03 121 GLN A O 1
ATOM 908 N N . ASP A 1 122 ? -16.267 -13.108 -1.843 1.00 57.88 122 ASP A N 1
ATOM 909 C CA . ASP A 1 122 ? -17.206 -14.018 -1.187 1.00 57.88 122 ASP A CA 1
ATOM 910 C C . ASP A 1 122 ? -16.647 -14.667 0.092 1.00 57.88 122 ASP A C 1
ATOM 912 O O . ASP A 1 122 ? -17.426 -15.148 0.917 1.00 57.88 122 ASP A O 1
ATOM 916 N N . GLU A 1 123 ? -15.326 -14.648 0.286 1.00 61.06 123 GLU A N 1
ATOM 917 C CA . GLU A 1 123 ? -14.646 -15.132 1.496 1.00 61.06 123 GLU A CA 1
ATOM 918 C C . GLU A 1 123 ? -14.358 -14.018 2.517 1.00 61.06 123 GLU A C 1
ATOM 920 O O . GLU A 1 123 ? -14.102 -14.301 3.692 1.00 61.06 123 GLU A O 1
ATOM 925 N N . ALA A 1 124 ? -14.413 -12.749 2.101 1.00 64.56 124 ALA A N 1
ATOM 926 C CA . ALA A 1 124 ? -14.337 -11.619 3.019 1.00 64.56 124 ALA A CA 1
ATOM 927 C C . ALA A 1 124 ? -15.562 -11.601 3.960 1.00 64.56 124 ALA A C 1
ATOM 929 O O . ALA A 1 124 ? -16.669 -11.972 3.553 1.00 64.56 124 ALA A O 1
ATOM 930 N N . PRO A 1 125 ? -15.417 -11.158 5.227 1.00 70.50 125 PRO A N 1
ATOM 931 C CA . PRO A 1 125 ? -16.577 -10.880 6.068 1.00 70.50 125 PRO A CA 1
ATOM 932 C C . PRO A 1 125 ? -17.557 -9.973 5.320 1.00 70.50 125 PRO A C 1
ATOM 934 O O . PRO A 1 125 ? -17.128 -9.010 4.697 1.00 70.50 125 PRO A O 1
ATOM 937 N N . LYS A 1 126 ? -18.866 -10.245 5.405 1.00 72.50 126 LYS A N 1
ATOM 938 C CA . LYS A 1 126 ? -19.902 -9.541 4.617 1.00 72.50 126 LYS A CA 1
ATOM 939 C C . LYS A 1 126 ? -19.864 -8.011 4.715 1.00 72.50 126 LYS A C 1
ATOM 941 O O . LYS A 1 126 ? -20.343 -7.344 3.806 1.00 72.50 126 LYS A O 1
ATOM 946 N N . ASP A 1 127 ? -19.324 -7.485 5.809 1.00 80.00 127 ASP A N 1
ATOM 947 C CA . ASP A 1 127 ? -19.254 -6.049 6.080 1.00 80.00 127 ASP A CA 1
ATOM 948 C C . ASP A 1 127 ? -17.901 -5.427 5.692 1.00 80.00 127 ASP A C 1
ATOM 950 O O . ASP A 1 127 ? -17.753 -4.211 5.778 1.00 80.00 127 ASP A O 1
ATOM 954 N N . LEU A 1 128 ? -16.919 -6.241 5.286 1.00 87.69 128 LEU A N 1
ATOM 955 C CA . LEU A 1 128 ? -15.586 -5.810 4.876 1.00 87.69 128 LEU A CA 1
ATOM 956 C C . LEU A 1 128 ? -15.502 -5.748 3.350 1.00 87.69 128 LEU A C 1
ATOM 958 O O . LEU A 1 128 ? -15.737 -6.738 2.662 1.00 87.69 128 LEU A O 1
ATOM 962 N N . ASP A 1 129 ? -15.116 -4.589 2.822 1.00 91.06 129 ASP A N 1
ATOM 963 C CA . ASP A 1 129 ? -15.019 -4.360 1.379 1.00 91.06 129 ASP A CA 1
ATOM 964 C C . ASP A 1 129 ? -13.751 -3.572 1.054 1.00 91.06 129 ASP A C 1
ATOM 966 O O . ASP A 1 129 ? -13.572 -2.440 1.507 1.00 91.06 129 ASP A O 1
ATOM 970 N N . VAL A 1 130 ? -12.859 -4.170 0.264 1.00 93.31 130 VAL A N 1
ATOM 971 C CA . VAL A 1 130 ? -11.619 -3.527 -0.178 1.00 93.31 130 VAL A CA 1
ATOM 972 C C . VAL A 1 1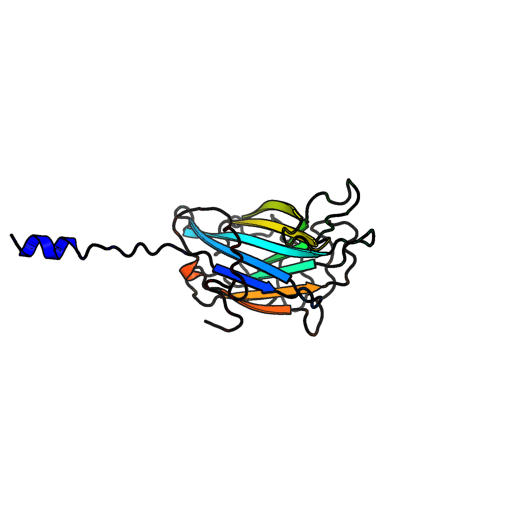30 ? -11.797 -3.023 -1.601 1.00 93.31 130 VAL A C 1
ATOM 974 O O . VAL A 1 130 ? -11.933 -3.805 -2.543 1.00 93.31 130 VAL A O 1
ATOM 977 N N . ARG A 1 131 ? -11.729 -1.703 -1.774 1.00 94.44 131 ARG A N 1
ATOM 978 C CA . ARG A 1 131 ? -11.851 -1.036 -3.069 1.00 94.44 131 ARG A CA 1
ATOM 979 C C . ARG A 1 131 ? -10.561 -0.346 -3.461 1.00 94.44 131 ARG A C 1
ATOM 981 O O . ARG A 1 131 ? -10.011 0.466 -2.721 1.00 94.44 131 ARG A O 1
ATOM 988 N N . ILE A 1 132 ? -10.129 -0.618 -4.684 1.00 95.00 132 ILE A N 1
ATOM 989 C CA . ILE A 1 132 ? -9.031 0.088 -5.337 1.00 95.00 132 ILE A CA 1
ATOM 990 C C . ILE A 1 132 ? -9.652 1.269 -6.082 1.00 95.00 132 ILE A C 1
ATOM 992 O O . ILE A 1 132 ? -10.353 1.073 -7.074 1.00 95.00 132 ILE A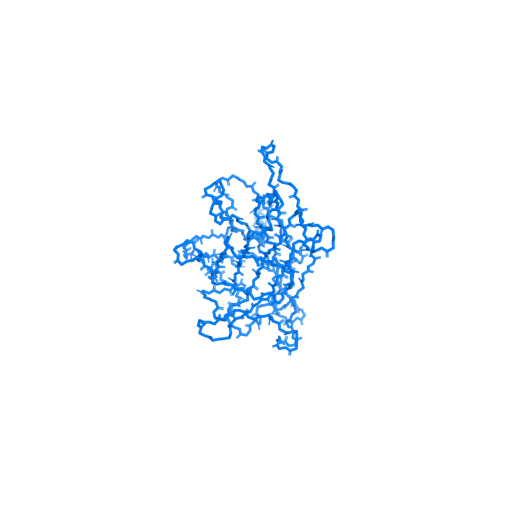 O 1
ATOM 996 N N . SER A 1 133 ? -9.454 2.490 -5.585 1.00 93.56 133 SER A N 1
ATOM 997 C CA . SER A 1 133 ? -10.086 3.680 -6.166 1.00 93.56 133 SER A CA 1
ATOM 998 C C . SER A 1 133 ? -9.321 4.220 -7.373 1.00 93.56 133 SER A C 1
ATOM 1000 O O . SER A 1 133 ? -9.929 4.704 -8.324 1.00 93.56 133 SER A O 1
ATOM 1002 N N . GLU A 1 134 ? -7.989 4.148 -7.349 1.00 95.31 134 GLU A N 1
ATOM 1003 C CA . GLU A 1 134 ? -7.131 4.601 -8.447 1.00 95.31 134 GLU A CA 1
ATOM 1004 C C . GLU A 1 134 ? -5.827 3.800 -8.465 1.00 95.31 134 GLU A C 1
ATOM 1006 O O . GLU A 1 134 ? -5.273 3.490 -7.413 1.00 95.31 134 GLU A O 1
ATOM 1011 N N . THR A 1 135 ? -5.316 3.522 -9.666 1.00 96.44 135 THR A N 1
ATOM 1012 C CA . THR A 1 135 ? -3.908 3.192 -9.894 1.00 96.44 135 THR A CA 1
ATOM 1013 C C . THR A 1 135 ? -3.386 4.005 -11.074 1.00 96.44 135 THR A C 1
ATOM 1015 O O . THR A 1 135 ? -4.102 4.199 -12.064 1.00 96.44 135 THR A O 1
ATOM 1018 N N . LYS A 1 136 ? -2.153 4.511 -10.987 1.00 94.81 136 LYS A N 1
ATOM 1019 C CA . LYS A 1 136 ? -1.551 5.306 -12.068 1.00 94.81 136 LYS A CA 1
ATOM 1020 C C . LYS A 1 136 ? -0.031 5.251 -12.075 1.00 94.81 136 LYS A C 1
ATOM 1022 O O . LYS A 1 136 ? 0.606 5.091 -11.034 1.00 94.81 136 LYS A O 1
ATOM 1027 N N . TRP A 1 137 ? 0.518 5.458 -13.265 1.00 92.81 137 TRP A N 1
ATOM 1028 C CA . TRP A 1 137 ? 1.921 5.777 -13.482 1.00 92.81 137 TRP A CA 1
ATOM 1029 C C . TRP A 1 137 ? 2.091 7.286 -13.628 1.00 92.81 137 TRP A C 1
ATOM 1031 O O . TRP A 1 137 ? 1.330 7.934 -14.346 1.00 92.81 137 TRP A O 1
ATOM 1041 N N . THR A 1 138 ? 3.112 7.843 -12.987 1.00 91.69 138 THR A N 1
ATOM 1042 C CA . THR A 1 138 ? 3.563 9.220 -13.225 1.00 91.69 138 THR A CA 1
ATOM 1043 C C . THR A 1 138 ? 5.071 9.230 -13.405 1.00 91.69 138 THR A C 1
ATOM 1045 O O . THR A 1 138 ? 5.770 8.544 -12.665 1.00 91.69 138 THR A O 1
ATOM 1048 N N . ARG A 1 139 ? 5.598 10.007 -14.355 1.00 89.19 139 ARG A N 1
ATOM 1049 C CA . ARG A 1 139 ? 7.051 10.202 -14.470 1.00 8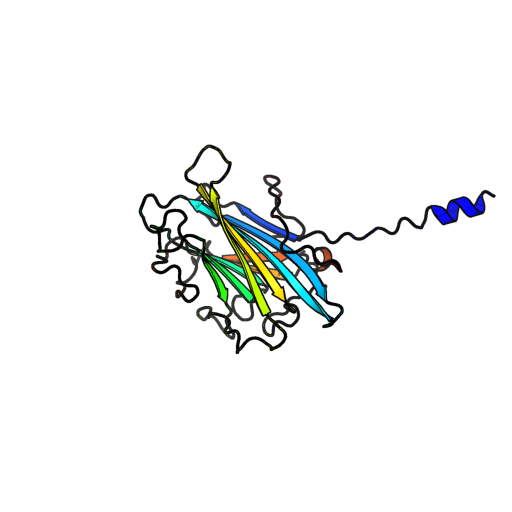9.19 139 ARG A CA 1
ATOM 1050 C C . ARG A 1 139 ? 7.563 10.946 -13.230 1.00 89.19 139 ARG A C 1
ATOM 1052 O O . ARG A 1 139 ? 6.896 11.869 -12.758 1.00 89.19 139 ARG A O 1
ATOM 1059 N N . ALA A 1 140 ? 8.703 10.526 -12.687 1.00 83.44 140 ALA A N 1
ATOM 1060 C CA . ALA A 1 140 ? 9.325 11.202 -11.554 1.00 83.44 140 ALA A CA 1
ATOM 1061 C C . ALA A 1 140 ? 9.763 12.624 -11.956 1.00 83.44 140 ALA A C 1
ATOM 1063 O O . ALA A 1 140 ? 10.204 12.861 -13.078 1.00 83.44 140 ALA A O 1
ATOM 1064 N N . ALA A 1 141 ? 9.594 13.587 -11.048 1.00 70.50 141 ALA A N 1
ATOM 1065 C CA . ALA A 1 141 ? 9.870 15.004 -11.303 1.00 70.50 141 ALA A CA 1
ATOM 1066 C C . ALA A 1 141 ? 11.343 15.398 -11.065 1.00 70.50 141 ALA A C 1
ATOM 1068 O O . ALA A 1 141 ? 11.665 16.583 -11.056 1.00 70.50 141 ALA A O 1
ATOM 1069 N N . ASP A 1 142 ? 12.232 14.426 -10.851 1.00 65.81 142 ASP A N 1
ATOM 1070 C CA . ASP A 1 142 ? 13.619 14.626 -10.413 1.00 65.81 142 ASP A CA 1
ATOM 1071 C C . ASP A 1 142 ? 14.595 15.006 -11.541 1.00 65.81 142 ASP A C 1
ATOM 1073 O O . ASP A 1 142 ? 15.783 15.172 -11.292 1.00 65.81 142 ASP A O 1
ATOM 1077 N N . GLY A 1 143 ? 14.106 15.221 -12.766 1.00 54.09 143 GLY A N 1
ATOM 1078 C CA . GLY A 1 143 ? 14.853 15.861 -13.857 1.00 54.09 143 GLY A CA 1
ATOM 1079 C C . GLY A 1 143 ? 16.015 15.052 -14.445 1.00 54.09 143 GLY A C 1
ATOM 1080 O O . GLY A 1 143 ? 16.551 15.462 -15.471 1.00 54.09 143 GLY A O 1
ATOM 1081 N N . GLU A 1 144 ? 16.377 13.910 -13.856 1.00 54.91 144 GLU A N 1
ATOM 1082 C CA . GLU A 1 144 ? 17.608 13.181 -14.195 1.00 54.91 144 GLU A CA 1
ATOM 1083 C C . GLU A 1 144 ? 17.426 11.705 -14.576 1.00 54.91 144 GLU A C 1
ATOM 1085 O O . GLU A 1 144 ? 18.421 11.023 -14.813 1.00 54.91 144 GLU A O 1
ATOM 1090 N N . SER A 1 145 ? 16.208 11.163 -14.694 1.00 62.41 145 SER A N 1
ATOM 1091 C CA . SER A 1 145 ? 16.096 9.732 -15.005 1.00 62.41 145 SER A CA 1
ATOM 1092 C C . SER A 1 145 ? 14.793 9.283 -15.663 1.00 62.41 145 SER A C 1
ATOM 1094 O O . SER A 1 145 ? 13.724 9.872 -15.497 1.00 62.41 145 SER A O 1
ATOM 1096 N N . ASP A 1 146 ? 14.896 8.180 -16.404 1.00 80.19 146 ASP A N 1
ATOM 1097 C CA . ASP A 1 146 ? 13.777 7.355 -16.845 1.00 80.19 146 ASP A CA 1
ATOM 1098 C C . ASP A 1 146 ? 13.174 6.607 -15.644 1.00 80.19 146 ASP A C 1
ATOM 1100 O O . ASP A 1 146 ? 13.250 5.388 -15.523 1.00 80.19 146 ASP A O 1
ATOM 1104 N N . MET A 1 147 ? 12.625 7.366 -14.697 1.00 86.12 147 MET A N 1
ATOM 1105 C CA . MET A 1 147 ? 11.999 6.865 -13.480 1.00 86.12 147 MET A CA 1
ATOM 1106 C C . MET A 1 147 ? 10.509 7.181 -13.479 1.00 86.12 147 MET A C 1
ATOM 1108 O O . MET A 1 147 ? 10.056 8.262 -13.869 1.00 86.12 147 MET A O 1
ATOM 1112 N N . TYR A 1 148 ? 9.738 6.229 -12.977 1.00 90.06 148 TYR A N 1
ATOM 1113 C CA . TYR A 1 148 ? 8.298 6.318 -12.826 1.00 90.06 148 TYR A CA 1
ATOM 1114 C C . TYR A 1 148 ? 7.901 6.024 -11.384 1.00 90.06 148 TYR A C 1
ATOM 1116 O O . TYR A 1 148 ? 8.545 5.254 -10.672 1.00 90.06 148 TYR A O 1
ATOM 1124 N N . VAL A 1 149 ? 6.797 6.625 -10.965 1.00 92.81 149 VAL A N 1
ATOM 1125 C CA . VAL A 1 149 ? 6.118 6.342 -9.707 1.00 92.81 149 VAL A CA 1
ATOM 1126 C C . VAL A 1 149 ? 4.853 5.566 -10.043 1.00 92.81 149 VAL A C 1
ATOM 1128 O O . VAL A 1 149 ? 3.974 6.080 -10.742 1.00 92.81 149 VAL A O 1
ATOM 1131 N N . ALA A 1 150 ? 4.762 4.332 -9.554 1.00 94.75 150 ALA A N 1
ATOM 1132 C CA . ALA A 1 150 ? 3.489 3.631 -9.474 1.00 94.75 150 ALA A CA 1
ATOM 1133 C C . ALA A 1 150 ? 2.778 4.153 -8.232 1.00 94.75 150 ALA A C 1
ATOM 1135 O O . ALA A 1 150 ? 3.382 4.168 -7.162 1.00 94.75 150 ALA A O 1
ATOM 1136 N N . SER A 1 151 ? 1.519 4.553 -8.345 1.00 97.00 151 SER A N 1
ATOM 1137 C CA . SER A 1 151 ? 0.708 4.923 -7.184 1.00 97.00 151 SER A CA 1
ATOM 1138 C C . SER A 1 151 ? -0.630 4.208 -7.209 1.00 97.00 151 SER A C 1
ATOM 1140 O O . SER A 1 151 ? -1.178 3.930 -8.281 1.00 97.00 151 SER A O 1
ATOM 1142 N N . ALA A 1 152 ? -1.128 3.904 -6.019 1.00 98.19 152 ALA A N 1
ATOM 1143 C CA . ALA A 1 152 ? -2.412 3.286 -5.787 1.00 98.19 152 ALA A CA 1
ATOM 1144 C C . ALA A 1 152 ? -3.108 3.936 -4.590 1.00 98.19 152 ALA A C 1
ATOM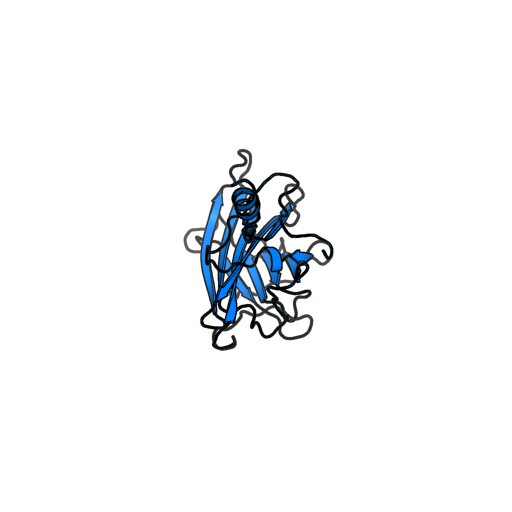 1146 O O . ALA A 1 152 ? -2.475 4.225 -3.573 1.00 98.19 152 ALA A O 1
ATOM 1147 N N . SER A 1 153 ? -4.417 4.109 -4.721 1.00 98.19 153 SER A N 1
ATOM 1148 C CA . SER A 1 153 ? -5.301 4.617 -3.678 1.00 98.19 153 SER A CA 1
ATOM 1149 C C . SER A 1 153 ? -6.331 3.542 -3.347 1.00 98.19 153 SER A C 1
ATOM 1151 O O . SER A 1 153 ? -6.980 2.993 -4.244 1.00 98.19 153 SER A O 1
ATOM 1153 N N . ILE A 1 154 ? -6.453 3.218 -2.065 1.00 97.50 154 ILE A N 1
ATOM 1154 C CA . ILE A 1 154 ? -7.246 2.105 -1.553 1.00 97.50 154 ILE A CA 1
ATOM 1155 C C . ILE A 1 154 ? -8.167 2.614 -0.449 1.00 97.50 154 ILE A C 1
ATOM 1157 O O . ILE A 1 154 ? -7.767 3.415 0.397 1.00 97.50 154 ILE A O 1
ATOM 1161 N N . VAL A 1 155 ? -9.396 2.110 -0.437 1.00 96.44 155 VAL A N 1
ATOM 1162 C CA . VAL A 1 155 ? -10.315 2.241 0.692 1.00 96.44 155 VAL A CA 1
ATOM 1163 C C . VAL A 1 155 ? -10.739 0.844 1.117 1.00 96.44 155 VAL A C 1
ATOM 1165 O O . VAL A 1 155 ? -11.282 0.095 0.310 1.00 96.44 155 VAL A O 1
ATOM 1168 N N . CYS A 1 156 ? -10.483 0.488 2.369 1.00 95.12 156 CYS A N 1
ATOM 1169 C CA . CYS A 1 156 ? -10.983 -0.732 2.978 1.00 95.12 156 CYS A CA 1
ATOM 1170 C C . CYS A 1 156 ? -12.055 -0.387 4.007 1.00 95.12 156 CYS A C 1
ATOM 1172 O O . CYS A 1 156 ? -11.749 0.110 5.092 1.00 95.12 156 CYS A O 1
ATOM 1174 N N . TYR A 1 157 ? -13.305 -0.654 3.658 1.00 94.94 157 TYR A N 1
ATOM 1175 C CA . TYR A 1 157 ? -14.439 -0.445 4.542 1.00 94.94 157 TYR A CA 1
ATOM 1176 C C . TYR A 1 157 ? -14.467 -1.503 5.639 1.00 94.94 157 TYR A C 1
ATOM 1178 O O . TYR A 1 157 ? -14.235 -2.685 5.372 1.00 94.94 157 TYR A O 1
ATOM 1186 N N . ALA A 1 158 ? -14.733 -1.061 6.868 1.00 94.81 158 ALA A N 1
ATOM 1187 C CA . ALA A 1 158 ? -14.760 -1.883 8.073 1.00 94.81 158 ALA A CA 1
ATOM 1188 C C . ALA A 1 158 ? -13.507 -2.757 8.284 1.00 94.81 158 ALA A C 1
ATOM 1190 O O . ALA A 1 158 ? -13.584 -3.841 8.865 1.00 94.81 158 ALA A O 1
ATOM 1191 N N . CYS A 1 159 ? -12.337 -2.286 7.844 1.00 93.88 159 CYS A N 1
ATOM 1192 C CA . CYS A 1 159 ? -11.081 -3.027 7.939 1.00 93.88 159 CYS A CA 1
ATOM 1193 C C . CYS A 1 159 ? -10.654 -3.338 9.379 1.00 93.88 159 CYS A C 1
ATOM 1195 O O . CYS A 1 159 ? -9.952 -4.319 9.610 1.00 93.88 159 CYS A O 1
ATOM 1197 N N . SER A 1 160 ? -11.123 -2.565 10.364 1.00 94.19 160 SER A N 1
ATOM 1198 C CA . SER A 1 160 ? -10.917 -2.900 11.781 1.00 94.19 160 SER A CA 1
ATOM 1199 C C . SER A 1 160 ? -11.576 -4.219 12.203 1.00 94.19 160 SER A C 1
ATOM 1201 O O . SER A 1 160 ? -11.285 -4.734 13.276 1.00 94.19 160 SER A O 1
ATOM 1203 N N . LYS A 1 161 ? -12.469 -4.782 11.376 1.00 93.31 161 LYS A N 1
ATOM 1204 C CA . LYS A 1 161 ? -13.099 -6.099 11.566 1.00 93.31 161 LYS A CA 1
ATOM 1205 C C . LYS A 1 161 ? -12.407 -7.211 10.764 1.00 93.31 161 LYS A C 1
ATOM 1207 O O . LYS A 1 161 ? -12.981 -8.285 10.586 1.00 93.31 161 LYS A O 1
ATOM 1212 N N . TRP A 1 162 ? -11.205 -6.964 10.241 1.00 93.75 162 TRP A N 1
ATOM 1213 C CA . TRP A 1 162 ? -10.427 -7.967 9.518 1.00 93.75 162 TRP A CA 1
ATOM 1214 C C . TRP A 1 162 ? -10.207 -9.228 10.388 1.00 93.75 162 TRP A C 1
ATOM 1216 O O . TRP A 1 162 ? -9.751 -9.108 11.523 1.00 93.75 162 TRP A O 1
ATOM 1226 N N . PRO A 1 163 ? -10.522 -10.446 9.895 1.00 91.81 163 PRO A N 1
ATOM 1227 C CA . PRO A 1 163 ? -10.543 -11.664 10.712 1.00 91.81 163 PRO A CA 1
ATOM 1228 C C . PRO A 1 163 ? -9.155 -12.260 10.985 1.00 91.81 163 PRO A C 1
ATOM 1230 O O . PRO A 1 163 ? -9.046 -13.247 11.712 1.00 91.81 163 PRO A O 1
ATOM 1233 N N . GLY A 1 164 ? -8.109 -11.724 10.349 1.00 92.44 164 GLY A N 1
ATOM 1234 C CA . GLY A 1 164 ? -6.728 -12.133 10.569 1.00 92.44 164 GLY A CA 1
ATOM 1235 C C . GLY A 1 164 ? -6.102 -11.401 11.756 1.00 92.44 164 GLY A C 1
ATOM 1236 O O . GLY A 1 164 ? -6.614 -11.437 12.870 1.00 92.44 164 GLY A O 1
ATOM 1237 N N . THR A 1 165 ? -4.958 -10.758 11.535 1.00 94.38 165 THR A N 1
ATOM 1238 C CA . THR A 1 165 ? -4.348 -9.884 12.539 1.00 94.38 165 THR A CA 1
ATOM 1239 C C . THR A 1 165 ? -5.181 -8.620 12.699 1.00 94.38 165 THR A C 1
ATOM 1241 O O . THR A 1 165 ? -5.461 -7.942 11.719 1.00 94.38 165 THR A O 1
ATOM 1244 N N . GLU A 1 166 ? -5.531 -8.282 13.934 1.00 95.75 166 GLU A N 1
ATOM 1245 C CA . GLU A 1 166 ? -6.270 -7.063 14.246 1.00 95.75 166 GLU A CA 1
ATOM 1246 C C . GLU A 1 166 ? -5.610 -5.804 13.654 1.00 95.75 166 GLU A C 1
ATOM 1248 O O . GLU A 1 166 ? -4.393 -5.610 13.746 1.00 95.75 166 GLU A O 1
ATOM 1253 N N . ILE A 1 167 ? -6.449 -4.949 13.063 1.00 96.88 167 ILE A N 1
ATOM 1254 C CA . ILE A 1 167 ? -6.104 -3.608 12.590 1.00 96.88 167 ILE A CA 1
ATOM 1255 C C . ILE A 1 167 ? -6.777 -2.628 13.551 1.00 96.88 167 ILE A C 1
ATOM 1257 O O . ILE A 1 167 ? -7.950 -2.287 13.377 1.00 96.88 167 ILE A O 1
ATOM 1261 N N . SER A 1 168 ? -6.056 -2.234 14.600 1.00 96.75 168 SER A N 1
ATOM 1262 C CA . SER A 1 168 ? -6.633 -1.442 15.685 1.00 96.75 168 SER A CA 1
ATOM 1263 C C . SER A 1 168 ? -6.502 0.062 15.409 1.00 96.75 168 SER A C 1
ATOM 1265 O O . SER A 1 168 ? -5.412 0.520 15.070 1.00 96.75 168 SER A O 1
ATOM 1267 N N . PRO A 1 169 ? -7.578 0.853 15.563 1.00 95.81 169 PRO A N 1
ATOM 1268 C CA . PRO A 1 169 ? -7.518 2.312 15.483 1.00 95.81 169 PRO A CA 1
ATOM 1269 C C . PRO A 1 169 ? -6.957 2.961 16.758 1.00 95.81 169 PRO A C 1
ATOM 1271 O O . PRO A 1 169 ? -6.717 4.158 16.762 1.00 95.81 169 PRO A O 1
ATOM 1274 N N . GLU A 1 170 ? -6.759 2.196 17.835 1.00 96.19 170 GLU A N 1
ATOM 1275 C CA . GLU A 1 170 ? -6.374 2.709 19.162 1.00 96.19 170 GLU A CA 1
ATOM 1276 C C . GLU A 1 170 ? -4.891 2.483 19.484 1.00 96.19 170 GLU A C 1
ATOM 1278 O O . GLU A 1 170 ? -4.423 2.834 20.563 1.00 96.19 170 GLU A O 1
ATOM 1283 N N . THR A 1 171 ? -4.135 1.849 18.586 1.00 97.12 171 THR A N 1
ATOM 1284 C CA . THR A 1 171 ? -2.724 1.551 18.836 1.00 97.12 171 THR A CA 1
ATOM 1285 C C . THR A 1 171 ? -1.811 2.618 18.242 1.00 97.12 171 THR A C 1
ATOM 1287 O O . THR A 1 171 ? -1.840 2.902 17.045 1.00 97.12 171 THR A O 1
ATOM 1290 N N . ALA A 1 172 ? -0.923 3.159 19.072 1.00 97.62 172 ALA A N 1
ATOM 1291 C CA . ALA A 1 172 ? 0.160 4.032 18.627 1.00 97.62 172 ALA A CA 1
ATOM 1292 C C . ALA A 1 172 ? 1.323 3.264 17.956 1.00 97.62 172 ALA A C 1
ATOM 1294 O O . ALA A 1 172 ? 2.292 3.868 17.505 1.00 97.62 172 ALA A O 1
ATOM 1295 N N . SER A 1 173 ? 1.259 1.926 17.918 1.00 98.12 173 SER A N 1
ATOM 1296 C CA . SER A 1 173 ? 2.382 1.055 17.554 1.00 98.12 173 SER A CA 1
ATOM 1297 C C . SER A 1 173 ? 1.892 -0.218 16.837 1.00 98.12 173 SER A C 1
ATOM 1299 O O . SER A 1 173 ? 2.270 -1.339 17.190 1.00 98.12 173 SER A O 1
ATOM 1301 N N . GLN A 1 174 ? 1.015 -0.075 15.831 1.00 98.44 174 GLN A N 1
ATOM 1302 C CA . GLN A 1 174 ? 0.530 -1.207 15.024 1.00 98.44 174 GLN A CA 1
ATOM 1303 C C . GLN A 1 174 ? 1.686 -1.770 14.192 1.00 98.44 174 GLN A C 1
ATOM 1305 O O . GLN A 1 174 ? 2.252 -1.028 13.387 1.00 98.44 174 GLN A O 1
ATOM 1310 N N . PRO A 1 175 ? 2.009 -3.070 14.286 1.00 98.44 175 PRO A N 1
ATOM 1311 C CA . PRO A 1 175 ? 3.003 -3.669 13.414 1.00 98.44 175 PRO A CA 1
ATOM 1312 C C . PRO A 1 175 ? 2.462 -3.807 11.989 1.00 98.44 175 PRO A C 1
ATOM 1314 O O . PRO A 1 175 ? 1.343 -4.281 11.769 1.00 98.44 175 PRO A O 1
ATOM 1317 N N . TRP A 1 176 ? 3.295 -3.431 11.032 1.00 98.69 176 TRP A N 1
ATOM 1318 C CA . TRP A 1 176 ? 3.125 -3.653 9.607 1.00 98.69 176 TRP A CA 1
ATOM 1319 C C . TRP A 1 176 ? 4.374 -4.323 9.045 1.00 98.69 176 TRP A C 1
ATOM 1321 O O . TRP A 1 176 ? 5.471 -4.236 9.604 1.00 98.69 176 TRP A O 1
ATOM 1331 N N . ILE A 1 177 ? 4.205 -4.976 7.904 1.00 98.31 177 ILE A N 1
ATOM 1332 C CA . ILE A 1 177 ? 5.285 -5.605 7.150 1.00 98.31 177 ILE A CA 1
ATOM 1333 C C . ILE A 1 177 ? 5.407 -4.980 5.771 1.00 98.31 177 ILE A C 1
ATOM 1335 O O . ILE A 1 177 ? 4.428 -4.501 5.194 1.00 98.31 177 ILE A O 1
ATOM 1339 N N . TRP A 1 178 ? 6.606 -5.049 5.214 1.00 98.31 178 TRP A N 1
ATOM 1340 C CA . TRP A 1 178 ? 6.845 -4.826 3.796 1.00 98.31 178 TRP A CA 1
ATOM 1341 C C . TRP A 1 178 ? 7.656 -5.980 3.221 1.00 98.31 178 TRP A C 1
ATOM 1343 O O . TRP A 1 178 ? 8.394 -6.656 3.940 1.00 98.31 178 TRP A O 1
ATOM 1353 N N . ALA A 1 179 ? 7.505 -6.214 1.921 1.00 97.50 179 ALA A N 1
ATOM 1354 C CA . ALA A 1 179 ? 8.296 -7.184 1.182 1.00 97.50 179 ALA A CA 1
ATOM 1355 C C . ALA A 1 179 ? 8.443 -6.774 -0.284 1.00 97.50 179 ALA A C 1
ATOM 1357 O O . ALA A 1 179 ? 7.604 -6.053 -0.818 1.00 97.50 179 ALA A O 1
ATOM 1358 N N . TRP A 1 180 ? 9.482 -7.247 -0.960 1.00 95.75 180 TRP A N 1
ATOM 1359 C CA . TRP A 1 180 ? 9.665 -7.010 -2.388 1.00 95.75 180 TRP A CA 1
ATOM 1360 C C . TRP A 1 180 ? 10.496 -8.105 -3.056 1.00 95.75 180 TRP A C 1
ATOM 1362 O O . TRP A 1 180 ? 11.312 -8.793 -2.437 1.00 95.75 180 TRP A O 1
ATOM 1372 N N . ASN A 1 181 ? 10.303 -8.250 -4.359 1.00 93.56 181 ASN A N 1
ATOM 1373 C CA . ASN A 1 181 ? 11.151 -9.056 -5.224 1.00 93.56 181 ASN A CA 1
ATOM 1374 C C . ASN A 1 181 ? 11.416 -8.230 -6.476 1.00 93.56 181 ASN A C 1
ATOM 1376 O O . ASN A 1 181 ? 10.466 -7.847 -7.143 1.00 93.56 181 ASN A O 1
ATOM 1380 N N . LYS A 1 182 ? 12.684 -7.972 -6.807 1.00 89.06 182 LYS A N 1
ATOM 1381 C CA . LYS A 1 182 ? 13.080 -7.188 -7.992 1.00 89.06 182 LYS A CA 1
ATOM 1382 C C . LYS A 1 182 ? 13.402 -8.018 -9.238 1.00 89.06 182 LYS A C 1
ATOM 1384 O O . LYS A 1 182 ? 13.763 -7.454 -10.261 1.00 89.06 182 LYS A O 1
ATOM 1389 N N . GLN A 1 183 ? 13.360 -9.345 -9.140 1.00 89.06 183 GLN A N 1
ATOM 1390 C CA . GLN A 1 183 ? 13.829 -10.277 -10.174 1.00 89.06 183 GLN A CA 1
ATOM 1391 C C . GLN A 1 183 ? 12.688 -11.011 -10.883 1.00 89.06 183 GLN A C 1
ATOM 1393 O O . GLN A 1 183 ? 12.863 -11.462 -12.013 1.00 89.06 183 GLN A O 1
ATOM 1398 N N . GLN A 1 184 ? 11.521 -11.130 -10.250 1.00 90.25 184 GLN A N 1
ATOM 1399 C CA . GLN A 1 184 ? 10.417 -11.898 -10.810 1.00 90.25 184 GLN A CA 1
ATOM 1400 C C . GLN A 1 184 ? 9.863 -11.260 -12.093 1.00 90.25 184 GLN A C 1
ATOM 1402 O O . GLN A 1 184 ? 9.473 -10.094 -12.116 1.00 90.25 184 GLN A O 1
ATOM 1407 N N . HIS A 1 185 ? 9.712 -12.055 -13.149 1.00 87.00 185 HIS A N 1
ATOM 1408 C CA . HIS A 1 185 ? 9.046 -11.615 -14.373 1.00 87.00 185 HIS A CA 1
ATOM 1409 C C . HIS A 1 185 ? 7.516 -11.606 -14.212 1.00 87.00 185 HIS A C 1
ATOM 1411 O O . HIS A 1 185 ? 6.869 -12.655 -14.229 1.00 87.00 185 HIS A O 1
ATOM 1417 N N . MET A 1 186 ? 6.920 -10.415 -14.137 1.00 84.88 186 MET A N 1
ATOM 1418 C CA . MET A 1 186 ? 5.465 -10.230 -14.040 1.00 84.88 186 MET A CA 1
ATOM 1419 C C . MET A 1 186 ? 4.827 -10.215 -15.440 1.00 84.88 186 MET A C 1
ATOM 1421 O O . MET A 1 186 ? 4.502 -9.163 -15.971 1.00 84.88 186 MET A O 1
ATOM 1425 N N . ARG A 1 187 ? 4.687 -11.383 -16.083 1.00 72.25 187 ARG A N 1
ATOM 1426 C CA . ARG A 1 187 ? 4.365 -11.482 -17.527 1.00 72.25 187 ARG A CA 1
ATOM 1427 C C . ARG A 1 187 ? 2.983 -10.967 -17.938 1.00 72.25 187 ARG A C 1
ATOM 1429 O O . ARG A 1 187 ? 2.843 -10.451 -19.039 1.00 72.25 187 ARG A O 1
ATOM 1436 N N . SER A 1 188 ? 1.969 -11.191 -17.106 1.00 78.44 188 SER A N 1
ATOM 1437 C CA . SER A 1 188 ? 0.562 -10.949 -17.459 1.00 78.44 188 SER A CA 1
ATOM 1438 C C . SER A 1 188 ? -0.013 -9.678 -16.835 1.00 78.44 188 SER A C 1
ATOM 1440 O O . SER A 1 188 ? -1.099 -9.253 -17.208 1.00 78.44 188 SER A O 1
ATOM 1442 N N . PHE A 1 189 ? 0.689 -9.121 -15.842 1.00 86.94 189 PHE A N 1
ATOM 1443 C CA . PHE A 1 189 ? 0.192 -8.079 -14.943 1.00 86.94 189 PHE A CA 1
ATOM 1444 C C . PHE A 1 189 ? -1.224 -8.351 -14.393 1.00 86.94 189 PHE A C 1
ATOM 1446 O O . PHE A 1 189 ? -1.916 -7.429 -13.988 1.00 86.94 189 PHE A O 1
ATOM 1453 N N . LEU A 1 190 ? -1.676 -9.608 -14.335 1.00 89.12 190 LEU A N 1
ATOM 1454 C CA . LEU A 1 190 ? -2.990 -9.938 -13.787 1.00 89.12 190 LEU A CA 1
ATOM 1455 C C . LEU A 1 190 ? -2.963 -9.880 -12.255 1.00 89.12 190 LEU A C 1
ATOM 1457 O O . LEU A 1 190 ? -1.941 -10.253 -11.673 1.00 89.12 190 LEU A O 1
ATOM 1461 N N . PRO A 1 191 ? -4.050 -9.461 -11.576 1.00 90.38 191 PRO A N 1
ATOM 1462 C CA . PRO A 1 191 ? -4.109 -9.396 -10.111 1.00 90.38 191 PRO A CA 1
ATOM 1463 C C . PRO A 1 191 ? -3.812 -10.725 -9.399 1.00 90.38 191 PRO A C 1
ATOM 1465 O O . PRO A 1 191 ? -3.270 -10.723 -8.294 1.00 90.38 191 PRO A O 1
ATOM 1468 N N . ASP A 1 192 ? -4.138 -11.855 -10.027 1.00 90.94 192 ASP A N 1
ATOM 1469 C CA . ASP A 1 192 ? -3.961 -13.217 -9.510 1.00 90.94 192 ASP A CA 1
ATOM 1470 C C . ASP A 1 192 ? -2.587 -13.828 -9.829 1.00 90.94 192 ASP A C 1
ATOM 1472 O O . ASP A 1 192 ? -2.310 -14.961 -9.435 1.00 90.94 192 ASP A O 1
ATOM 1476 N N . GLN A 1 193 ? -1.694 -13.080 -10.489 1.00 91.00 193 GLN A N 1
ATOM 1477 C CA . GLN A 1 193 ? -0.339 -13.526 -10.813 1.00 91.00 193 GLN A CA 1
ATOM 1478 C C . GLN A 1 193 ? 0.353 -14.100 -9.567 1.00 91.00 193 GLN A C 1
ATOM 1480 O O . GLN A 1 193 ? 0.467 -13.440 -8.530 1.00 91.00 193 GLN A O 1
ATOM 1485 N N . GLN A 1 194 ? 0.839 -15.337 -9.657 1.00 92.50 194 GLN A N 1
ATOM 1486 C CA . GLN A 1 194 ? 1.558 -15.968 -8.553 1.00 92.50 194 GLN A CA 1
ATOM 1487 C C . GLN A 1 194 ? 2.822 -15.169 -8.218 1.00 92.50 194 GLN A C 1
ATOM 1489 O O . GLN A 1 194 ? 3.551 -14.768 -9.125 1.00 92.50 194 GLN A O 1
ATOM 1494 N N . LEU A 1 195 ? 3.081 -14.961 -6.926 1.00 92.69 195 LEU A N 1
ATOM 1495 C CA . LEU A 1 195 ? 4.286 -14.294 -6.438 1.00 92.69 195 LEU A CA 1
ATOM 1496 C C . LEU A 1 195 ? 5.351 -15.339 -6.114 1.00 92.69 195 LEU A C 1
ATOM 1498 O O . LEU A 1 195 ? 5.097 -16.292 -5.375 1.00 92.69 195 LEU A O 1
ATOM 1502 N N . GLU A 1 196 ? 6.538 -15.150 -6.670 1.00 93.31 196 GLU A N 1
ATOM 1503 C CA . GLU A 1 196 ? 7.756 -15.779 -6.174 1.00 93.31 196 GLU A CA 1
ATOM 1504 C C . GLU A 1 196 ? 8.116 -15.170 -4.817 1.00 93.31 196 GLU A C 1
ATOM 1506 O O . GLU A 1 196 ? 7.636 -14.099 -4.461 1.00 93.31 196 GLU A O 1
ATOM 1511 N N . MET A 1 197 ? 8.953 -15.847 -4.039 1.00 93.25 197 MET A N 1
ATOM 1512 C CA . MET A 1 197 ? 9.358 -15.369 -2.716 1.00 93.25 197 MET A CA 1
ATOM 1513 C C . MET A 1 197 ? 10.096 -14.022 -2.818 1.00 93.25 197 MET A C 1
ATOM 1515 O O . MET A 1 197 ? 10.854 -13.801 -3.763 1.00 93.25 197 MET A O 1
ATOM 1519 N N . HIS A 1 198 ? 9.894 -13.122 -1.853 1.00 91.44 198 HIS A N 1
ATOM 1520 C CA . HIS A 1 198 ? 10.756 -11.944 -1.695 1.00 91.44 198 HIS A CA 1
ATOM 1521 C C . HIS A 1 198 ? 12.219 -12.355 -1.448 1.00 91.44 198 HIS A C 1
ATOM 1523 O O . HIS A 1 198 ? 12.494 -13.503 -1.088 1.00 91.44 198 HIS A O 1
ATOM 1529 N N . THR A 1 199 ? 13.183 -11.442 -1.610 1.00 84.00 199 THR A N 1
ATOM 1530 C CA . THR A 1 199 ? 14.590 -11.785 -1.322 1.00 84.00 199 THR A CA 1
ATOM 1531 C C . THR A 1 199 ? 14.773 -12.149 0.163 1.00 84.00 199 THR A C 1
ATOM 1533 O O . THR A 1 199 ? 14.072 -11.651 1.046 1.00 84.00 199 THR A O 1
ATOM 1536 N N . LEU A 1 200 ? 15.679 -13.087 0.459 1.00 80.75 200 LEU A N 1
ATOM 1537 C CA . LEU A 1 200 ? 15.842 -13.631 1.818 1.00 80.75 200 LEU A CA 1
ATOM 1538 C C . LEU A 1 200 ? 16.660 -12.735 2.760 1.00 80.75 200 LEU A C 1
ATOM 1540 O O . LEU A 1 200 ? 16.643 -12.970 3.962 1.00 80.75 200 LEU A O 1
ATOM 1544 N N . ILE A 1 201 ? 17.405 -11.760 2.232 1.00 76.69 201 ILE A N 1
ATOM 1545 C CA . ILE A 1 201 ? 18.362 -10.960 3.018 1.00 76.69 201 ILE A CA 1
ATOM 1546 C C . ILE A 1 201 ? 17.833 -9.542 3.248 1.00 76.69 201 ILE A C 1
ATOM 1548 O O . ILE A 1 201 ? 17.806 -9.066 4.374 1.00 76.69 201 ILE A O 1
ATOM 1552 N N . ASP A 1 202 ? 17.396 -8.883 2.181 1.00 81.75 202 ASP A N 1
ATOM 1553 C CA . ASP A 1 202 ? 16.983 -7.476 2.132 1.00 81.75 202 ASP A CA 1
ATOM 1554 C C . ASP A 1 202 ? 15.579 -7.313 1.520 1.00 81.75 202 ASP A C 1
ATOM 1556 O O . ASP A 1 202 ? 15.200 -6.249 1.029 1.00 81.75 202 ASP A O 1
ATOM 1560 N N . GLY A 1 203 ? 14.816 -8.408 1.495 1.00 90.38 203 GLY A N 1
ATOM 1561 C CA . GLY A 1 203 ? 13.565 -8.509 0.752 1.00 90.38 203 GLY A CA 1
ATOM 1562 C C . GLY A 1 203 ? 12.319 -8.251 1.561 1.00 90.38 203 GLY A C 1
ATOM 1563 O O . GLY A 1 203 ? 11.235 -8.264 0.991 1.00 90.38 203 GLY A O 1
ATOM 1564 N N . TYR A 1 204 ? 12.449 -8.070 2.869 1.00 95.88 204 TYR A N 1
ATOM 1565 C CA . TYR A 1 204 ? 11.321 -7.896 3.765 1.00 95.88 204 TYR A CA 1
ATOM 1566 C C . TYR A 1 204 ? 11.741 -7.196 5.053 1.00 95.88 204 TYR A C 1
ATOM 1568 O O . TYR A 1 204 ? 12.909 -7.221 5.446 1.00 95.88 204 TYR A O 1
ATOM 1576 N N . GLY A 1 205 ? 10.766 -6.614 5.737 1.00 96.38 205 GLY A N 1
ATOM 1577 C CA . GLY A 1 205 ? 10.982 -5.955 7.013 1.00 96.38 205 GLY A CA 1
ATOM 1578 C C . GLY A 1 205 ? 9.680 -5.629 7.721 1.00 96.38 205 GLY A C 1
ATOM 1579 O O . GLY A 1 205 ? 8.592 -5.980 7.261 1.00 96.38 205 GLY A O 1
ATOM 1580 N N . HIS A 1 206 ? 9.824 -4.960 8.860 1.00 97.38 206 HIS A N 1
ATOM 1581 C CA . HIS A 1 206 ? 8.720 -4.499 9.689 1.00 97.38 206 HIS A CA 1
ATOM 1582 C C . HIS A 1 206 ? 8.831 -2.996 9.881 1.00 97.38 206 HIS A C 1
ATOM 1584 O O . HIS A 1 206 ? 9.931 -2.445 9.876 1.00 97.38 206 HIS A O 1
ATOM 1590 N N . PHE A 1 207 ? 7.690 -2.370 10.105 1.00 98.19 207 PHE A N 1
ATOM 1591 C CA . PHE A 1 207 ? 7.583 -1.001 10.576 1.00 98.19 207 PHE A CA 1
ATOM 1592 C C . PHE A 1 207 ? 6.348 -0.890 11.462 1.00 98.19 207 PHE A C 1
ATOM 1594 O O . PHE A 1 207 ? 5.501 -1.783 11.491 1.00 98.19 207 PHE A O 1
ATOM 1601 N N . TYR A 1 208 ? 6.273 0.186 12.224 1.00 98.62 208 TYR A N 1
ATOM 1602 C CA . TYR A 1 208 ? 5.225 0.431 13.197 1.00 98.62 208 TYR A CA 1
ATOM 1603 C C . TYR A 1 208 ? 4.510 1.710 12.821 1.00 98.62 208 TYR A C 1
ATOM 1605 O O . TYR A 1 208 ? 5.144 2.664 12.366 1.00 98.62 208 TYR A O 1
ATOM 1613 N N . VAL A 1 209 ? 3.192 1.690 12.969 1.00 98.62 209 VAL A N 1
ATOM 1614 C CA . VAL A 1 209 ? 2.306 2.770 12.555 1.00 98.62 209 VAL A CA 1
ATOM 1615 C C . VAL A 1 209 ? 1.490 3.226 13.752 1.00 98.62 209 VAL A C 1
ATOM 1617 O O . VAL A 1 209 ? 0.835 2.413 14.407 1.00 98.62 209 VAL A O 1
ATOM 1620 N N . ASP A 1 210 ? 1.504 4.528 13.996 1.00 98.19 210 ASP A N 1
ATOM 1621 C CA . ASP A 1 210 ? 0.602 5.196 14.918 1.00 98.19 210 ASP A CA 1
ATOM 1622 C C . ASP A 1 210 ? -0.786 5.283 14.274 1.00 98.19 210 ASP A C 1
ATOM 1624 O O . ASP A 1 210 ? -1.076 6.167 13.462 1.00 98.19 210 ASP A O 1
ATOM 1628 N N . MET A 1 211 ? -1.618 4.281 14.553 1.00 97.50 211 MET A N 1
ATOM 1629 C CA . MET A 1 211 ? -2.987 4.208 14.044 1.00 97.50 211 MET A CA 1
ATOM 1630 C C . MET A 1 211 ? -3.912 5.133 14.838 1.00 97.50 211 MET A C 1
ATOM 1632 O O . MET A 1 211 ? -4.876 5.651 14.272 1.00 97.50 211 MET A O 1
ATOM 1636 N N . GLU A 1 212 ? -3.592 5.385 16.111 1.00 96.75 212 GLU A N 1
ATOM 1637 C CA . GLU A 1 212 ? -4.315 6.318 16.979 1.00 96.75 212 GLU A CA 1
ATOM 1638 C C . GLU A 1 212 ? -4.254 7.741 16.415 1.00 96.75 212 GLU A C 1
ATOM 1640 O O . GLU A 1 212 ? -5.294 8.346 16.139 1.00 96.75 212 GLU A O 1
ATOM 1645 N N . ALA A 1 213 ? -3.054 8.249 16.123 1.00 95.50 213 ALA A N 1
ATOM 1646 C CA . ALA A 1 213 ? -2.878 9.570 15.521 1.00 95.50 213 ALA A CA 1
ATOM 1647 C C . ALA A 1 213 ? -3.508 9.680 14.119 1.00 95.50 213 ALA A C 1
ATOM 1649 O O . ALA A 1 213 ? -3.982 10.755 13.733 1.00 95.50 213 ALA A O 1
ATOM 1650 N N . ALA A 1 214 ? -3.548 8.572 13.371 1.00 96.06 214 ALA A N 1
ATOM 1651 C CA . ALA A 1 214 ? -4.131 8.498 12.032 1.00 96.06 214 ALA A CA 1
ATOM 1652 C C . ALA A 1 214 ? -5.669 8.407 12.021 1.00 96.06 214 ALA A C 1
ATOM 1654 O O . ALA A 1 214 ? -6.277 8.515 10.947 1.00 96.06 214 ALA A O 1
ATOM 1655 N N . THR A 1 215 ? -6.310 8.220 13.178 1.00 95.81 215 THR A N 1
ATOM 1656 C CA . THR A 1 215 ? -7.758 8.005 13.288 1.00 95.81 215 THR A CA 1
ATOM 1657 C C . THR A 1 215 ? -8.544 9.306 13.384 1.00 95.81 215 THR A C 1
ATOM 1659 O O . THR A 1 215 ? -8.238 10.199 14.168 1.00 95.81 215 THR A O 1
ATOM 1662 N N . SER A 1 216 ? -9.605 9.414 12.578 1.00 91.56 216 SER A N 1
ATOM 1663 C CA . SER A 1 216 ? -10.460 10.597 12.490 1.00 91.56 216 SER A CA 1
ATOM 1664 C C . SER A 1 216 ? -11.951 10.252 12.436 1.00 91.56 216 SER A C 1
ATOM 1666 O O . SER A 1 216 ? -12.352 9.176 11.999 1.00 91.56 216 SER A O 1
ATOM 1668 N N . HIS A 1 217 ? -12.796 11.231 12.764 1.00 87.62 217 HIS A N 1
ATOM 1669 C CA . HIS A 1 217 ? -14.246 11.175 12.526 1.00 87.62 217 HIS A CA 1
ATOM 1670 C C . HIS A 1 217 ? -14.662 11.864 11.217 1.00 87.62 217 HIS A C 1
ATOM 1672 O O . HIS A 1 217 ? -15.836 12.180 11.015 1.00 87.62 217 HIS A O 1
ATOM 1678 N N . LYS A 1 218 ? -13.714 12.151 10.315 1.00 85.69 218 LYS A N 1
ATOM 1679 C CA . LYS A 1 218 ? -13.991 12.837 9.050 1.00 85.69 218 LYS A CA 1
ATOM 1680 C C . LYS A 1 218 ? -13.372 12.077 7.888 1.00 85.69 218 LYS A C 1
ATOM 1682 O O . LYS A 1 218 ? -12.162 12.110 7.701 1.00 85.69 218 LYS A O 1
ATOM 1687 N N . ALA A 1 219 ? -14.219 11.491 7.048 1.00 78.44 219 ALA A N 1
ATOM 1688 C CA . ALA A 1 219 ? -13.778 10.866 5.811 1.00 78.44 219 ALA A CA 1
ATOM 1689 C C . ALA A 1 219 ? -13.124 11.914 4.890 1.00 78.44 219 ALA A C 1
ATOM 1691 O O . ALA A 1 219 ? -13.785 12.829 4.393 1.00 78.44 219 ALA A O 1
ATOM 1692 N N . SER A 1 220 ? -11.813 11.794 4.688 1.00 82.81 220 SER A N 1
ATOM 1693 C CA . SER A 1 220 ? -11.009 12.644 3.796 1.00 82.81 220 SER A CA 1
ATOM 1694 C C . SER A 1 220 ? -10.489 11.894 2.564 1.00 82.81 220 SER A C 1
ATOM 1696 O O . SER A 1 220 ? -9.949 12.523 1.656 1.00 82.81 220 SER A O 1
ATOM 1698 N N . GLY A 1 221 ? -10.711 10.576 2.499 1.00 89.94 221 GLY A N 1
ATOM 1699 C CA . GLY A 1 221 ? -10.186 9.707 1.450 1.00 89.94 221 GLY A CA 1
ATOM 1700 C C . GLY A 1 221 ? -8.732 9.275 1.700 1.00 89.94 221 GLY A C 1
ATOM 1701 O O . GLY A 1 221 ? -8.164 9.592 2.746 1.00 89.94 221 GLY A O 1
ATOM 1702 N N . PRO A 1 222 ? -8.131 8.534 0.747 1.00 95.06 222 PRO A N 1
ATOM 1703 C CA . PRO A 1 222 ? -6.715 8.157 0.778 1.00 95.06 222 PRO A CA 1
ATOM 1704 C C . PRO A 1 222 ? -5.801 9.378 0.972 1.00 95.06 222 PRO A C 1
ATOM 1706 O O . PRO A 1 222 ? -5.909 10.339 0.203 1.00 95.06 222 PRO A O 1
ATOM 1709 N N . PRO A 1 223 ? -4.923 9.380 1.994 1.00 95.50 223 PRO A N 1
ATOM 1710 C CA . PRO A 1 223 ? -4.105 10.544 2.322 1.00 95.50 223 PRO A CA 1
ATOM 1711 C C . PRO A 1 223 ? -3.024 10.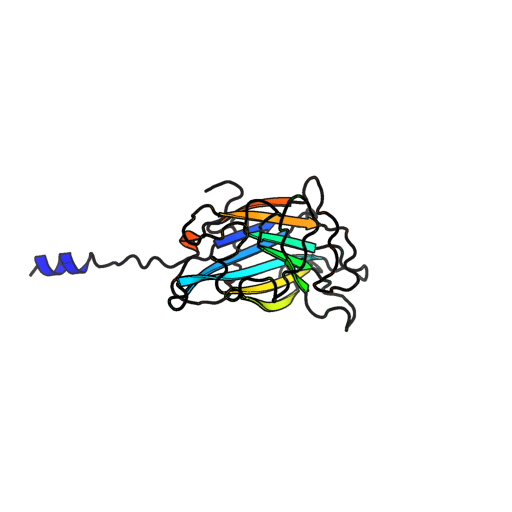781 1.264 1.00 95.50 223 PRO A C 1
ATOM 1713 O O . PRO A 1 223 ? -2.490 9.843 0.678 1.00 95.50 223 PRO A O 1
ATOM 1716 N N . ALA A 1 224 ? -2.667 12.039 1.016 1.00 94.00 224 ALA A N 1
ATOM 1717 C CA . ALA A 1 224 ? -1.555 12.351 0.124 1.00 94.00 224 ALA A CA 1
ATOM 1718 C C . ALA A 1 224 ? -0.220 11.917 0.750 1.00 94.00 224 ALA A C 1
ATOM 1720 O O . ALA A 1 224 ? -0.006 12.119 1.943 1.00 94.00 224 ALA A O 1
ATOM 1721 N N . ILE A 1 225 ? 0.687 11.379 -0.071 1.00 93.94 225 ILE A N 1
ATOM 1722 C CA . ILE A 1 225 ? 2.067 11.120 0.350 1.00 93.94 225 ILE A CA 1
ATOM 1723 C C . ILE A 1 225 ? 2.848 12.437 0.294 1.00 93.94 225 ILE A C 1
ATOM 1725 O O . ILE A 1 225 ? 2.924 13.075 -0.760 1.00 93.94 225 ILE A O 1
ATOM 1729 N N . VAL A 1 226 ? 3.424 12.844 1.423 1.00 90.31 226 VAL A N 1
ATOM 1730 C CA . VAL A 1 226 ? 4.190 14.087 1.579 1.00 90.31 226 VAL A CA 1
ATOM 1731 C C . VAL A 1 226 ? 5.677 13.758 1.651 1.00 90.31 226 VAL A C 1
ATOM 1733 O O . VAL A 1 226 ? 6.158 13.247 2.656 1.00 90.31 226 VAL A O 1
ATOM 1736 N N . LEU A 1 227 ? 6.427 14.061 0.593 1.00 84.31 227 LEU A N 1
ATOM 1737 C CA . LEU A 1 227 ? 7.880 13.878 0.577 1.00 84.31 227 LEU A CA 1
ATOM 1738 C C . LEU A 1 227 ? 8.562 15.133 1.134 1.00 84.31 227 LEU A C 1
ATOM 1740 O O . LEU A 1 227 ? 8.451 16.208 0.544 1.00 84.31 227 LEU A O 1
ATOM 1744 N N . ALA A 1 228 ? 9.267 14.998 2.258 1.00 70.00 228 ALA A N 1
ATOM 1745 C CA . ALA A 1 228 ? 9.919 16.106 2.967 1.00 70.00 228 ALA A CA 1
ATOM 1746 C C . ALA A 1 228 ? 11.432 15.874 3.171 1.00 70.00 228 ALA A C 1
ATOM 1748 O O . ALA A 1 228 ? 12.011 16.293 4.171 1.00 70.00 228 ALA A O 1
ATOM 1749 N N . GLY A 1 229 ? 12.091 15.198 2.223 1.00 65.19 229 GLY A N 1
ATOM 1750 C CA . GLY A 1 229 ? 13.514 14.848 2.327 1.00 65.19 229 GLY A CA 1
ATOM 1751 C C . GLY A 1 229 ? 13.761 13.650 3.254 1.00 65.19 229 GLY A C 1
ATOM 1752 O O . GLY A 1 229 ? 12.926 12.749 3.332 1.00 65.19 229 GLY A O 1
ATOM 1753 N N . GLU A 1 230 ? 14.907 13.628 3.947 1.00 59.03 230 GLU A N 1
ATOM 1754 C CA . GLU A 1 230 ? 15.370 12.477 4.751 1.00 59.03 230 GLU A CA 1
ATOM 1755 C C . GLU A 1 230 ? 14.400 12.064 5.879 1.00 59.03 230 GLU A C 1
ATOM 1757 O O . GLU A 1 230 ? 14.373 10.896 6.252 1.00 59.03 230 GLU A O 1
ATOM 1762 N N . ASN A 1 231 ? 13.537 12.970 6.356 1.00 71.00 231 ASN A N 1
ATOM 1763 C CA . ASN A 1 231 ? 12.512 12.689 7.369 1.00 71.00 231 ASN A CA 1
ATOM 1764 C C . ASN A 1 231 ? 11.102 12.697 6.761 1.00 71.00 231 ASN A C 1
ATOM 1766 O O . ASN A 1 231 ? 10.276 13.548 7.086 1.00 71.00 231 ASN A O 1
ATOM 1770 N N . SER A 1 232 ? 10.826 11.752 5.862 1.00 89.12 232 SER A N 1
ATOM 1771 C CA . SER A 1 232 ? 9.486 11.594 5.272 1.00 89.12 232 SER A CA 1
ATOM 1772 C C . SER A 1 232 ? 8.558 10.676 6.087 1.00 89.12 232 SER A C 1
ATOM 1774 O O . SER A 1 232 ? 7.403 10.504 5.713 1.00 89.12 232 SER A O 1
ATOM 1776 N N . ASN A 1 233 ? 9.019 10.096 7.199 1.00 95.00 233 ASN A N 1
ATOM 1777 C CA . ASN A 1 233 ? 8.170 9.299 8.089 1.00 95.00 233 ASN A CA 1
ATOM 1778 C C . ASN A 1 233 ? 7.385 10.212 9.040 1.00 95.00 233 ASN A C 1
ATOM 1780 O O . ASN A 1 233 ? 7.956 11.105 9.666 1.00 95.00 233 ASN A O 1
ATOM 1784 N N . ILE A 1 234 ? 6.077 9.983 9.153 1.00 95.56 234 ILE A N 1
ATOM 1785 C CA . ILE A 1 234 ? 5.153 10.737 10.012 1.00 95.56 234 ILE A CA 1
ATOM 1786 C C . ILE A 1 234 ? 4.345 9.704 10.789 1.00 95.56 234 ILE A C 1
ATOM 1788 O O . ILE A 1 234 ? 3.692 8.882 10.164 1.00 95.56 234 ILE A O 1
ATOM 1792 N N . GLY A 1 235 ? 4.405 9.691 12.121 1.00 95.81 235 GLY A N 1
ATOM 1793 C CA . GLY A 1 235 ? 3.673 8.686 12.909 1.00 95.81 235 GLY A CA 1
ATOM 1794 C C . GLY A 1 235 ? 4.063 7.237 12.581 1.00 95.81 235 GLY A C 1
ATOM 1795 O O . GLY A 1 235 ? 3.244 6.335 12.711 1.00 95.81 235 GLY A O 1
ATOM 1796 N N . THR A 1 236 ? 5.284 7.001 12.086 1.00 97.56 236 THR A N 1
ATOM 1797 C CA . THR A 1 236 ? 5.791 5.651 11.810 1.00 97.56 236 THR A CA 1
ATOM 1798 C C . THR A 1 236 ? 7.256 5.497 12.199 1.00 97.56 236 THR A C 1
ATOM 1800 O O . THR A 1 236 ? 7.995 6.480 12.310 1.00 97.56 236 THR A O 1
ATOM 1803 N N . SER A 1 237 ? 7.682 4.252 12.420 1.00 96.88 237 SER A N 1
ATOM 1804 C CA . SER A 1 237 ? 9.026 3.922 12.903 1.00 96.88 237 SER A CA 1
ATOM 1805 C C . SER A 1 237 ? 9.458 2.512 12.489 1.00 96.88 237 SER A C 1
ATOM 1807 O O . SER A 1 237 ? 8.639 1.603 12.406 1.00 96.88 237 SER A O 1
ATOM 1809 N N . ASP A 1 238 ? 10.761 2.288 12.303 1.00 96.31 238 ASP A N 1
ATOM 1810 C CA . ASP A 1 238 ? 11.341 0.945 12.086 1.00 96.31 238 ASP A CA 1
ATOM 1811 C C . ASP A 1 238 ? 11.375 0.087 13.365 1.00 96.31 238 ASP A C 1
ATOM 1813 O O . ASP A 1 238 ? 11.758 -1.086 13.357 1.00 96.31 238 ASP A O 1
ATOM 1817 N N . ARG A 1 239 ? 11.020 0.682 14.505 1.00 96.25 239 ARG A N 1
ATOM 1818 C CA . ARG A 1 239 ? 10.967 0.045 15.825 1.00 96.25 239 ARG A CA 1
ATOM 1819 C C . ARG A 1 239 ? 9.620 0.330 16.481 1.00 96.25 239 ARG A C 1
ATOM 1821 O O . ARG A 1 239 ? 9.041 1.368 16.160 1.00 96.25 239 ARG A O 1
ATOM 1828 N N . PRO A 1 240 ? 9.164 -0.522 17.416 1.00 96.69 240 PRO A N 1
ATOM 1829 C CA . PRO A 1 240 ? 7.983 -0.213 18.210 1.00 96.69 240 PRO A CA 1
ATOM 1830 C C . PRO A 1 240 ? 8.074 1.203 18.790 1.00 96.69 240 PRO A C 1
ATOM 1832 O O . PRO A 1 240 ? 9.116 1.573 19.342 1.00 96.69 240 PRO A O 1
ATOM 1835 N N . MET A 1 241 ? 7.006 1.970 18.591 1.00 91.62 241 MET A N 1
ATOM 1836 C CA . MET A 1 241 ? 6.745 3.278 19.198 1.00 91.62 241 MET A CA 1
ATOM 1837 C C . MET A 1 241 ? 6.240 3.117 20.628 1.00 91.62 241 MET A C 1
ATOM 1839 O O . MET A 1 241 ? 5.516 2.116 20.861 1.00 91.62 241 MET A O 1
#